Protein AF-0000000085095307 (afdb_homodimer)

Radius of gyration: 25.72 Å; Cα contacts (8 Å, |Δi|>4): 456; chains: 2; bounding box: 48×56×134 Å

pLDDT: mean 86.77, std 21.38, range [31.66, 99.0]

Organism: Talaromyces marneffei (strain ATCC 18224 / CBS 334.59 / QM 7333) (NCBI:txid441960)

Solvent-accessible surface area (backbone atoms only — not comparable to full-atom values): 18022 Å² total; per-residue (Å²): 135,84,79,77,79,77,77,78,76,78,76,76,72,78,79,78,75,74,68,78,66,71,68,79,50,91,63,60,64,52,50,82,74,60,62,66,14,52,57,55,30,40,50,39,63,63,53,34,41,70,76,52,63,78,65,92,58,46,53,69,58,52,70,66,44,51,39,27,44,51,50,36,24,46,48,39,50,46,36,44,66,72,27,41,47,55,52,41,71,67,41,85,49,70,67,59,29,49,13,34,49,39,7,44,36,25,36,47,29,36,23,33,48,39,48,38,49,51,47,48,29,41,36,56,61,67,46,78,49,63,70,57,40,53,52,43,45,52,53,27,51,53,32,45,51,53,27,45,74,39,46,77,38,57,15,32,61,73,83,53,86,75,130,135,84,80,78,80,78,77,79,76,77,76,76,72,79,80,78,74,73,66,77,66,69,68,80,50,92,64,60,64,53,49,80,75,61,61,66,16,50,56,54,30,41,51,41,63,64,52,35,43,70,76,52,56,78,63,94,57,44,54,69,59,50,69,67,44,51,38,27,45,52,50,37,25,45,48,40,50,46,36,44,65,73,29,41,48,56,51,42,73,66,42,84,49,68,67,60,29,48,13,33,50,38,8,44,36,26,35,47,28,38,25,33,49,38,47,37,50,50,46,50,28,41,33,55,63,67,48,78,47,63,70,57,40,53,51,42,45,52,54,28,53,52,33,45,51,55,27,43,75,40,47,76,36,57,16,32,60,72,82,51,88,78,130

Secondary structure (DSSP, 8-state):
-------------------------SSPPPHHHH---SEETT-HHHHHHHHSPPPS-GGG--HHHHHHHHHHHHHHHHHIIIIIHHHHHH--SHHHHHHHHHHHHHHHHHHHHHHHHHHHHHHHTT---HHHHHHHHHHHHHHHHHHHHTTTSEE--------/-------------------------SSPPPHHHH---SEETT-HHHHHHHHSPPPS-GGG--HHHHHHHHHHHHHHHHHIIIIIHHHHHH--SHHHHHHHHHHHHHHHHHHHHHHHHHHHHHHHTT---HHHHHHHHHHHHHHHHHHHHTTTSEE--------

Sequence (326 aa):
MRFMTITLLSLALPSALALPTLNTRAAARTFAELTISNGTAGNALAEATAKFPVPADLASVPSADLKTLQAERVTAEDAETKAFNPAIKAATDSATKTALQNGKIKNKVLKLFAEVQALQIQKAQGANNQAKIDQETTKLNNNIALDKKAAGQAAQTVTFTGKMRFMTITLLSLALPSALALPTLNTRAAARTFAELTISNGTAGNALAEATAKFPVPADLASVPSADLKTLQAERVTAEDAETKAFNPAIKAATDSATKTALQNGKIKNKVLKLFAEVQALQIQKAQGANNQAKIDQETTKLNNNIALDKKAAGQAAQTVTFTGK

Nearest PDB structures (foldseek):
  5l0c-assembly2_B  TM=4.311E-01  e=5.485E+00  Homo sapiens
  2l7a-assembly1_A  TM=3.257E-01  e=2.460E+00  Mus musculus
  5l0c-assembly2_B  TM=4.312E-01  e=5.322E+00  Homo sapiens
  2l7a-assembly1_A  TM=3.257E-01  e=2.372E+00  Mus musculus

Foldseek 3Di:
DPPPPPPPPPPPPDDDPPQPDPPLPQAADFCVVQAPQFDWFACLLVSLCVSPPQDPQLQPDDPSSLVSLVVNLVNLVCCLVVWLVVQLVPDDDPLSNVQSVLSNLSSLLNNLVSVLSSVVSVVSNPDDCVVVNVVSVVVNVVSSVVRNVRGPRGHDGTDDGDD/DPPPPPPPPPPPPDDDPPQPDPPLPQAADWCVVQAPQFDWFACLLVSLCVSPPQDPQLQPDDPSSLVSLVVNLVNLVCCLVVWLVVQLVPDDDPLSNVQSVLSNLSSLLNNLVSVLSSVVSVVSNPDDCVVVNVVSVVVNVVSSVVRNVRGPRGHDGTDDGDD

Structure (mmCIF, N/CA/C/O backbone):
data_AF-0000000085095307-model_v1
#
loop_
_entity.id
_entity.type
_entity.pdbx_description
1 polymer 'Small secreted protein'
#
loop_
_atom_site.group_PDB
_atom_site.id
_atom_site.type_symbol
_atom_site.label_atom_id
_atom_site.label_alt_id
_atom_site.label_comp_id
_atom_site.label_asym_id
_atom_site.label_entity_id
_atom_site.label_seq_id
_atom_site.pdbx_PDB_ins_code
_atom_site.Cartn_x
_atom_site.Cartn_y
_atom_site.Cartn_z
_atom_site.occupancy
_atom_site.B_iso_or_equiv
_atom_site.auth_seq_id
_atom_site.auth_comp_id
_atom_site.auth_asym_id
_atom_site.auth_atom_id
_atom_site.pdbx_PDB_model_num
ATOM 1 N N . MET A 1 1 ? -11.109 24.703 69.188 1 32.28 1 MET A N 1
ATOM 2 C CA . MET A 1 1 ? -11.234 23.766 68.062 1 32.28 1 MET A CA 1
ATOM 3 C C . MET A 1 1 ? -11.711 24.453 66.812 1 32.28 1 MET A C 1
ATOM 5 O O . MET A 1 1 ? -12.852 24.922 66.75 1 32.28 1 MET A O 1
ATOM 9 N N . ARG A 1 2 ? -10.828 25.344 66.188 1 41.19 2 ARG A N 1
ATOM 10 C CA . ARG A 1 2 ? -11.062 26.219 65.062 1 41.19 2 ARG A CA 1
ATOM 11 C C . ARG A 1 2 ? -11.375 25.422 63.812 1 41.19 2 ARG A C 1
ATOM 13 O O . ARG A 1 2 ? -10.586 24.562 63.375 1 41.19 2 ARG A O 1
ATOM 20 N N . PHE A 1 3 ? -12.617 25.125 63.531 1 41.22 3 PHE A N 1
ATOM 21 C CA . PHE A 1 3 ? -13.188 24.484 62.344 1 41.22 3 PHE A CA 1
ATOM 22 C C . PHE A 1 3 ? -12.727 25.172 61.062 1 41.22 3 PHE A C 1
ATOM 24 O O . PHE A 1 3 ? -12.992 26.359 60.875 1 41.22 3 PHE A O 1
ATOM 31 N N . MET A 1 4 ? -11.5 24.859 60.562 1 36.66 4 MET A N 1
ATOM 32 C CA . MET A 1 4 ? -11 25.375 59.281 1 36.66 4 MET A CA 1
ATOM 33 C C . MET A 1 4 ? -11.953 25.016 58.156 1 36.66 4 MET A C 1
ATOM 35 O O . MET A 1 4 ? -12.289 23.844 57.969 1 36.66 4 MET A O 1
ATOM 39 N N . THR A 1 5 ? -12.891 25.875 57.719 1 41.09 5 THR A N 1
ATOM 40 C CA . THR A 1 5 ? -13.797 25.75 56.594 1 41.09 5 THR A CA 1
ATOM 41 C C . THR A 1 5 ? -13.008 25.578 55.281 1 41.09 5 THR A C 1
ATOM 43 O O . THR A 1 5 ? -12.195 26.422 54.938 1 41.09 5 THR A O 1
ATOM 46 N N . ILE A 1 6 ? -12.695 24.328 54.906 1 41.88 6 ILE A N 1
ATOM 47 C CA . ILE A 1 6 ? -12.109 24 53.625 1 41.88 6 ILE A CA 1
ATOM 48 C C . ILE A 1 6 ? -13.055 24.438 52.5 1 41.88 6 ILE A C 1
ATOM 50 O O . ILE A 1 6 ? -14.203 23.984 52.438 1 41.88 6 ILE A O 1
ATOM 54 N N . THR A 1 7 ? -12.906 25.641 51.969 1 39.38 7 THR A N 1
ATOM 55 C CA . THR A 1 7 ? -13.648 26.062 50.781 1 39.38 7 THR A CA 1
ATOM 56 C C . THR A 1 7 ? -13.281 25.188 49.594 1 39.38 7 THR A C 1
ATOM 58 O O . THR A 1 7 ? -12.109 25.094 49.25 1 39.38 7 THR A O 1
ATOM 61 N N . LEU A 1 8 ? -14.016 24.141 49.344 1 37.62 8 LEU A N 1
ATOM 62 C CA . LEU A 1 8 ? -13.93 23.328 48.125 1 37.62 8 LEU A CA 1
ATOM 63 C C . LEU A 1 8 ? -14.086 24.188 46.875 1 37.62 8 LEU A C 1
ATOM 65 O O . LEU A 1 8 ? -15.125 24.828 46.688 1 37.62 8 LEU A O 1
ATOM 69 N N . LEU A 1 9 ? -13.016 24.797 46.406 1 37.53 9 LEU A N 1
ATOM 70 C CA . LEU A 1 9 ? -13.047 25.469 45.125 1 37.53 9 LEU A CA 1
ATOM 71 C C . LEU A 1 9 ? -13.492 24.5 44 1 37.53 9 LEU A C 1
ATOM 73 O O . LEU A 1 9 ? -12.859 23.469 43.781 1 37.53 9 LEU A O 1
ATOM 77 N N . SER A 1 10 ? -14.734 24.453 43.656 1 35.03 10 SER A N 1
ATOM 78 C CA . SER A 1 10 ? -15.273 23.75 42.5 1 35.03 10 SER A CA 1
ATOM 79 C C . SER A 1 10 ? -14.562 24.172 41.219 1 35.03 10 SER A C 1
ATOM 81 O O . SER A 1 10 ? -14.594 25.344 40.844 1 35.03 10 SER A O 1
ATOM 83 N N . LEU A 1 11 ? -13.414 23.578 40.906 1 34.66 11 LEU A N 1
ATOM 84 C CA . LEU A 1 11 ? -12.828 23.781 39.594 1 34.66 11 LEU A CA 1
ATOM 85 C C . LEU A 1 11 ? -13.859 23.516 38.469 1 34.66 11 LEU A C 1
ATOM 87 O O . LEU A 1 11 ? -14.367 22.406 38.344 1 34.66 11 LEU A O 1
ATOM 91 N N . ALA A 1 12 ? -14.594 24.516 38.031 1 34.94 12 ALA A N 1
ATOM 92 C CA . ALA A 1 12 ? -15.438 24.469 36.844 1 34.94 12 ALA A CA 1
ATOM 93 C C . ALA A 1 12 ? -14.672 23.875 35.656 1 34.94 12 ALA A C 1
ATOM 95 O O . ALA A 1 12 ? -13.617 24.391 35.281 1 34.94 12 ALA A O 1
ATOM 96 N N . LEU A 1 13 ? -14.656 22.547 35.5 1 34.75 13 LEU A N 1
ATOM 97 C CA . LEU A 1 13 ? -14.141 21.922 34.281 1 34.75 13 LEU A CA 1
ATOM 98 C C . LEU A 1 13 ? -14.695 22.625 33.031 1 34.75 13 LEU A C 1
ATOM 100 O O . LEU A 1 13 ? -15.906 22.828 32.938 1 34.75 13 LEU A O 1
ATOM 104 N N . PRO A 1 14 ? -13.938 23.562 32.469 1 34.22 14 PRO A N 1
ATOM 105 C CA . PRO A 1 14 ? -14.445 24.125 31.219 1 34.22 14 PRO A CA 1
ATOM 106 C C . PRO A 1 14 ? -15.148 23.094 30.344 1 34.22 14 PRO A C 1
ATOM 108 O O . PRO A 1 14 ? -14.875 21.891 30.453 1 34.22 14 PRO A O 1
ATOM 111 N N . SER A 1 15 ? -16.312 23.531 29.781 1 32.06 15 SER A N 1
ATOM 112 C CA . SER A 1 15 ? -17.297 22.938 28.891 1 32.06 15 SER A CA 1
ATOM 113 C C . SER A 1 15 ? -16.625 22.172 27.75 1 32.06 15 SER A C 1
ATOM 115 O O . SER A 1 15 ? -15.406 22.297 27.547 1 32.06 15 SER A O 1
ATOM 117 N N . ALA A 1 16 ? -17.469 21.953 26.672 1 33.88 16 ALA A N 1
ATOM 118 C CA . ALA A 1 16 ? -17.641 21.094 25.516 1 33.88 16 ALA A CA 1
ATOM 119 C C . ALA A 1 16 ? -16.594 21.391 24.453 1 33.88 16 ALA A C 1
ATOM 121 O O . ALA A 1 16 ? -16.609 22.469 23.844 1 33.88 16 ALA A O 1
ATOM 122 N N . LEU A 1 17 ? -15.352 21.047 24.641 1 31.66 17 LEU A N 1
ATOM 123 C CA . LEU A 1 17 ? -14.547 21.109 23.438 1 31.66 17 LEU A CA 1
ATOM 124 C C . LEU A 1 17 ? -15.352 20.641 22.219 1 31.66 17 LEU A C 1
ATOM 126 O O . LEU A 1 17 ? -15.906 19.531 22.234 1 31.66 17 LEU A O 1
ATOM 130 N N . ALA A 1 18 ? -15.992 21.531 21.484 1 35.25 18 ALA A N 1
ATOM 131 C CA . ALA A 1 18 ? -16.609 21.234 20.188 1 35.25 18 ALA A CA 1
ATOM 132 C C . ALA A 1 18 ? -15.766 20.234 19.406 1 35.25 18 ALA A C 1
ATOM 134 O O . ALA A 1 18 ? -14.594 20.5 19.109 1 35.25 18 ALA A O 1
ATOM 135 N N . LEU A 1 19 ? -15.898 18.984 19.625 1 37 19 LEU A N 1
ATOM 136 C CA . LEU A 1 19 ? -15.281 18.016 18.719 1 37 19 LEU A CA 1
ATOM 137 C C . LEU A 1 19 ? -15.422 18.453 17.266 1 37 19 LEU A C 1
ATOM 139 O O . LEU A 1 19 ? -16.516 18.812 16.828 1 37 19 LEU A O 1
ATOM 143 N N . PRO A 1 20 ? -14.508 19.078 16.656 1 35.59 20 PRO A N 1
ATOM 144 C CA . PRO A 1 20 ? -14.68 19.438 15.25 1 35.59 20 PRO A CA 1
ATOM 145 C C . PRO A 1 20 ? -15.453 18.375 14.461 1 35.59 20 PRO A C 1
ATOM 147 O O . PRO A 1 20 ? -15.172 17.172 14.594 1 35.59 20 PRO A O 1
ATOM 150 N N . THR A 1 21 ? -16.766 18.484 14.297 1 37.56 21 THR A N 1
ATOM 151 C CA . THR A 1 21 ? -17.516 17.688 13.336 1 37.56 21 THR A CA 1
ATOM 152 C C . THR A 1 21 ? -16.734 17.5 12.039 1 37.56 21 THR A C 1
ATOM 154 O O . THR A 1 21 ? -15.898 18.344 11.695 1 37.56 21 THR A O 1
ATOM 157 N N . LEU A 1 22 ? -16.359 16.344 11.648 1 43.59 22 LEU A N 1
ATOM 158 C CA . LEU A 1 22 ? -15.891 16.125 10.281 1 43.59 22 LEU A CA 1
ATOM 159 C C . LEU A 1 22 ? -16.641 17.016 9.297 1 43.59 22 LEU A C 1
ATOM 161 O O . LEU A 1 22 ? -17.859 16.938 9.195 1 43.59 22 LEU A O 1
ATOM 165 N N . ASN A 1 23 ? -16.422 18.297 9.227 1 41.28 23 ASN A N 1
ATOM 166 C CA . ASN A 1 23 ? -17.016 19.125 8.172 1 41.28 23 ASN A CA 1
ATOM 167 C C . ASN A 1 23 ? -17.188 18.328 6.875 1 41.28 23 ASN A C 1
ATOM 169 O O . ASN A 1 23 ? -16.25 17.656 6.434 1 41.28 23 ASN A O 1
ATOM 173 N N . THR A 1 24 ? -18.297 17.719 6.539 1 49.44 24 THR A N 1
ATOM 174 C CA . THR A 1 24 ? -18.641 17.156 5.234 1 49.44 24 THR A CA 1
ATOM 175 C C . THR A 1 24 ? -17.891 17.891 4.125 1 49.44 24 THR A C 1
ATOM 177 O O . THR A 1 24 ? -18.109 19.078 3.895 1 49.44 24 THR A O 1
ATOM 180 N N . ARG A 1 25 ? -16.625 17.656 4.027 1 58.62 25 ARG A N 1
ATOM 181 C CA . ARG A 1 25 ? -15.938 18.297 2.912 1 58.62 25 ARG A CA 1
ATOM 182 C C . ARG A 1 25 ? -16.391 17.703 1.578 1 58.62 25 ARG A C 1
ATOM 184 O O . ARG A 1 25 ? -16.359 16.484 1.391 1 58.62 25 ARG A O 1
ATOM 191 N N . ALA A 1 26 ? -17.156 18.438 0.77 1 63.97 26 ALA A N 1
ATOM 192 C CA . ALA A 1 26 ? -17.719 18.031 -0.516 1 63.97 26 ALA A CA 1
ATOM 193 C C . ALA A 1 26 ? -16.609 17.609 -1.478 1 63.97 26 ALA A C 1
ATOM 195 O O . ALA A 1 26 ? -16.781 16.641 -2.234 1 63.97 26 ALA A O 1
ATOM 196 N N . ALA A 1 27 ? -15.422 18.281 -1.329 1 80.88 27 ALA A N 1
ATOM 197 C CA . ALA A 1 27 ? -14.391 17.984 -2.326 1 80.88 27 ALA A CA 1
ATOM 198 C C . ALA A 1 27 ? -13.062 17.641 -1.659 1 80.88 27 ALA A C 1
ATOM 200 O O . ALA A 1 27 ? -12.727 18.188 -0.611 1 80.88 27 ALA A O 1
ATOM 201 N N . ALA A 1 28 ? -12.398 16.641 -2.205 1 91.06 28 ALA A N 1
ATOM 202 C CA . ALA A 1 28 ? -11.07 16.281 -1.718 1 91.06 28 ALA A CA 1
ATOM 203 C C . ALA A 1 28 ? -10.094 17.438 -1.83 1 91.06 28 ALA A C 1
ATOM 205 O O . ALA A 1 28 ? -10.117 18.188 -2.814 1 91.06 28 ALA A O 1
ATOM 206 N N . ARG A 1 29 ? -9.25 17.625 -0.843 1 94.81 29 ARG A N 1
ATOM 207 C CA . ARG A 1 29 ? -8.211 18.656 -0.859 1 94.81 29 ARG A CA 1
ATOM 208 C C . ARG A 1 29 ? -7.086 18.281 -1.818 1 94.81 29 ARG A C 1
ATOM 210 O O . ARG A 1 29 ? -6.828 17.094 -2.053 1 94.81 29 ARG A O 1
ATOM 217 N N . THR A 1 30 ? -6.5 19.453 -2.314 1 95.19 30 THR A N 1
ATOM 218 C CA . THR A 1 30 ? -5.281 19.266 -3.092 1 95.19 30 THR A CA 1
ATOM 219 C C . THR A 1 30 ? -4.117 18.859 -2.189 1 95.19 30 THR A C 1
ATOM 221 O O . THR A 1 30 ? -4.227 18.938 -0.963 1 95.19 30 THR A O 1
ATOM 224 N N . PHE A 1 31 ? -3.057 18.484 -2.816 1 97.75 31 PHE A N 1
ATOM 225 C CA . PHE A 1 31 ? -1.89 18.125 -2.016 1 97.75 31 PHE A CA 1
ATOM 226 C C . PHE A 1 31 ? -1.377 19.328 -1.243 1 97.75 31 PHE A C 1
ATOM 228 O O . PHE A 1 31 ? -0.95 19.203 -0.094 1 97.75 31 PHE A O 1
ATOM 235 N N . ALA A 1 32 ? -1.401 20.453 -1.896 1 97.31 32 ALA A N 1
ATOM 236 C CA . ALA A 1 32 ? -0.917 21.672 -1.249 1 97.31 32 ALA A CA 1
ATOM 237 C C . ALA A 1 32 ? -1.694 21.953 0.033 1 97.31 32 ALA A C 1
ATOM 239 O O . ALA A 1 32 ? -1.125 22.422 1.019 1 97.31 32 ALA A O 1
ATOM 240 N N . GLU A 1 33 ? -2.91 21.625 0.017 1 97.12 33 GLU A N 1
ATOM 241 C CA . GLU A 1 33 ? -3.762 21.844 1.183 1 97.12 33 GLU A CA 1
ATOM 242 C C . GLU A 1 33 ? -3.584 20.734 2.213 1 97.12 33 GLU A C 1
ATOM 244 O O . GLU A 1 33 ? -3.756 20.953 3.412 1 97.12 33 GLU A O 1
ATOM 249 N N . LEU A 1 34 ? -3.191 19.641 1.733 1 97.94 34 LEU A N 1
ATOM 250 C CA . LEU A 1 34 ? -3.219 18.422 2.541 1 97.94 34 LEU A CA 1
ATOM 251 C C . LEU A 1 34 ? -1.87 18.188 3.213 1 97.94 34 LEU A C 1
ATOM 253 O O . LEU A 1 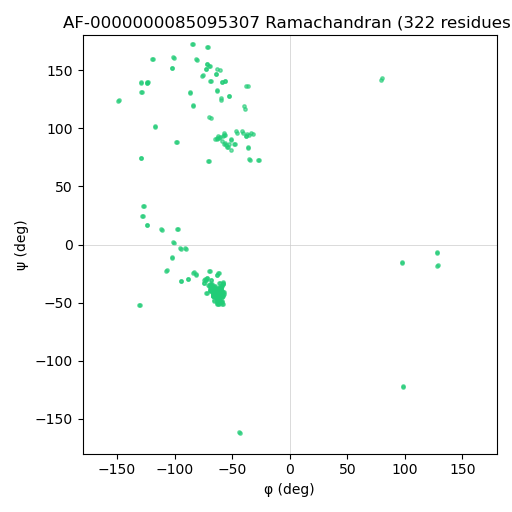34 ? -1.809 17.625 4.309 1 97.94 34 LEU A O 1
ATOM 257 N N . THR A 1 35 ? -0.856 18.578 2.615 1 98.75 35 THR A N 1
ATOM 258 C CA . THR A 1 35 ? 0.489 18.141 2.969 1 98.75 35 THR A CA 1
ATOM 259 C C . THR A 1 35 ? 0.864 18.609 4.371 1 98.75 35 THR A C 1
ATOM 261 O O . THR A 1 35 ? 0.475 19.703 4.789 1 98.75 35 THR A O 1
ATOM 264 N N . ILE A 1 36 ? 1.688 17.734 5.047 1 98.94 36 ILE A N 1
ATOM 265 C CA . ILE A 1 36 ? 2.246 18.016 6.363 1 98.94 36 ILE A CA 1
ATOM 266 C C . ILE A 1 36 ? 3.768 17.906 6.316 1 98.94 36 ILE A C 1
ATOM 268 O O . ILE A 1 36 ? 4.414 17.719 7.348 1 98.94 36 ILE A O 1
ATOM 272 N N . SER A 1 37 ? 4.355 17.922 5.152 1 98.94 37 SER A N 1
ATOM 273 C CA . SER A 1 37 ? 5.703 17.422 4.898 1 98.94 37 SER A CA 1
ATOM 274 C C . SER A 1 37 ? 6.746 18.516 5.082 1 98.94 37 SER A C 1
ATOM 276 O O . SER A 1 37 ? 7.949 18.266 4.988 1 98.94 37 SER A O 1
ATOM 278 N N . ASN A 1 38 ? 6.305 19.719 5.352 1 98.56 38 ASN A N 1
ATOM 279 C CA . ASN A 1 38 ? 7.27 20.797 5.527 1 98.56 38 ASN A CA 1
ATOM 280 C C . ASN A 1 38 ? 7.512 21.109 7.004 1 98.56 38 ASN A C 1
ATOM 282 O O . ASN A 1 38 ? 6.762 20.641 7.867 1 98.56 38 ASN A O 1
ATOM 286 N N . GLY A 1 39 ? 8.648 21.781 7.25 1 98.5 39 GLY A N 1
ATOM 287 C CA . GLY A 1 39 ? 8.977 22.203 8.609 1 98.5 39 GLY A CA 1
ATOM 288 C C . GLY A 1 39 ? 9.945 21.266 9.297 1 98.5 39 GLY A C 1
ATOM 289 O O . GLY A 1 39 ? 11.055 21.031 8.805 1 98.5 39 GLY A O 1
ATOM 290 N N . THR A 1 40 ? 9.547 20.719 10.438 1 98.88 40 THR A N 1
ATOM 291 C CA . THR A 1 40 ? 10.406 19.859 11.258 1 98.88 40 THR A CA 1
ATOM 292 C C . THR A 1 40 ? 9.742 18.5 11.5 1 98.88 40 THR A C 1
ATOM 294 O O . THR A 1 40 ? 8.539 18.422 11.719 1 98.88 40 THR A O 1
ATOM 297 N N . ALA A 1 41 ? 10.523 17.531 11.43 1 98.88 41 ALA A N 1
ATOM 298 C CA . ALA A 1 41 ? 10.039 16.172 11.719 1 98.88 41 ALA A CA 1
ATOM 299 C C . ALA A 1 41 ? 9.766 16 13.211 1 98.88 41 ALA A C 1
ATOM 301 O O . ALA A 1 41 ? 10.273 16.766 14.039 1 98.88 41 ALA A O 1
ATOM 302 N N . GLY A 1 42 ? 8.883 15.055 13.461 1 98.94 42 GLY A N 1
ATOM 303 C CA . GLY A 1 42 ? 8.727 14.68 14.859 1 98.94 42 GLY A CA 1
ATOM 304 C C . GLY A 1 42 ? 7.281 14.711 15.328 1 98.94 42 GLY A C 1
ATOM 305 O O . GLY A 1 42 ? 6.949 14.141 16.375 1 98.94 42 GLY A O 1
ATOM 306 N N . ASN A 1 43 ? 6.402 15.406 14.586 1 98.81 43 ASN A N 1
ATOM 307 C CA . ASN A 1 43 ? 5.035 15.609 15.055 1 98.81 43 ASN A CA 1
ATOM 308 C C . ASN A 1 43 ? 4.012 15.188 14 1 98.81 43 ASN A C 1
ATOM 310 O O . ASN A 1 43 ? 2.889 15.695 13.984 1 98.81 43 ASN A O 1
ATOM 314 N N . ALA A 1 44 ? 4.41 14.305 13.141 1 98.94 44 ALA A N 1
ATOM 315 C CA . ALA A 1 44 ? 3.6 13.977 11.969 1 98.94 44 ALA A CA 1
ATOM 316 C C . ALA A 1 44 ? 2.236 13.43 12.391 1 98.94 44 ALA A C 1
ATOM 318 O O . ALA A 1 44 ? 1.221 13.727 11.758 1 98.94 44 ALA A O 1
ATOM 319 N N . LEU A 1 45 ? 2.184 12.617 13.461 1 98.88 45 LEU A N 1
ATOM 320 C CA . LEU A 1 45 ? 0.903 12.055 13.875 1 98.88 45 LEU A CA 1
ATOM 321 C C . LEU A 1 45 ? -0.071 13.156 14.281 1 98.88 45 LEU A C 1
ATOM 323 O O . LEU A 1 45 ? -1.242 13.125 13.898 1 98.88 45 LEU A O 1
ATOM 327 N N . ALA A 1 46 ? 0.402 14.016 15.078 1 98.69 46 ALA A N 1
ATOM 328 C CA . ALA A 1 46 ? -0.449 15.125 15.5 1 98.69 46 ALA A CA 1
ATOM 329 C C . ALA A 1 46 ? -0.934 15.938 14.305 1 98.69 46 ALA A C 1
ATOM 331 O O . ALA A 1 46 ? -2.104 16.312 14.242 1 98.69 46 ALA A O 1
ATOM 332 N N . GLU A 1 47 ? -0.061 16.141 13.352 1 98.88 47 GLU A N 1
ATOM 333 C CA . GLU A 1 47 ? -0.416 16.906 12.156 1 98.88 47 GLU A CA 1
ATOM 334 C C . GLU A 1 47 ? -1.41 16.141 11.289 1 98.88 47 GLU A C 1
ATOM 336 O O . GLU A 1 47 ? -2.355 16.734 10.758 1 98.88 47 GLU A O 1
ATOM 341 N N . ALA A 1 48 ? -1.24 14.852 11.156 1 98.88 48 ALA A N 1
ATOM 342 C CA . ALA A 1 48 ? -2.188 14.031 10.406 1 98.88 48 ALA A CA 1
ATOM 343 C C . ALA A 1 48 ? -3.561 14.031 11.07 1 98.88 48 ALA A C 1
ATOM 345 O O . ALA A 1 48 ? -4.586 14.133 10.391 1 98.88 48 ALA A O 1
ATOM 346 N N . THR A 1 49 ? -3.604 13.953 12.383 1 98.19 49 THR A N 1
ATOM 347 C CA . THR A 1 49 ? -4.852 13.961 13.141 1 98.19 49 THR A CA 1
ATOM 348 C C . THR A 1 49 ? -5.602 15.273 12.922 1 98.19 49 THR A C 1
ATOM 350 O O . THR A 1 49 ? -6.832 15.281 12.828 1 98.19 49 THR A O 1
ATOM 353 N N . ALA A 1 50 ? -4.832 16.328 12.836 1 97.75 50 ALA A N 1
ATOM 354 C CA . ALA A 1 50 ? -5.453 17.625 12.617 1 97.75 50 ALA A CA 1
ATOM 355 C C . ALA A 1 50 ? -6.082 17.703 11.227 1 97.75 50 ALA A C 1
ATOM 357 O O . ALA A 1 50 ? -7.113 18.359 11.039 1 97.75 50 ALA A O 1
ATOM 358 N N . LYS A 1 51 ? -5.453 17.031 10.219 1 97.44 51 LYS A N 1
ATOM 359 C CA . LYS A 1 51 ? -5.984 17.031 8.859 1 97.44 51 LYS A CA 1
ATOM 360 C C . LYS A 1 51 ? -7.211 16.141 8.742 1 97.44 51 LYS A C 1
ATOM 362 O O . LYS A 1 51 ? -8.109 16.406 7.949 1 97.44 51 LYS A O 1
ATOM 367 N N . PHE A 1 52 ? -7.203 15.078 9.531 1 96.81 52 PHE A N 1
ATOM 368 C CA . PHE A 1 52 ? -8.266 14.086 9.484 1 96.81 52 PHE A CA 1
ATOM 369 C C . PHE A 1 52 ? -8.812 13.805 10.875 1 96.81 52 PHE A C 1
ATOM 371 O O . PHE A 1 52 ? -8.609 12.719 11.422 1 96.81 52 PHE A O 1
ATOM 378 N N . PRO A 1 53 ? -9.562 14.703 11.406 1 93.31 53 PRO A N 1
ATOM 379 C CA . PRO A 1 53 ? -10.117 14.406 12.727 1 93.31 53 PRO A CA 1
ATOM 380 C C . PRO A 1 53 ? -10.922 13.109 12.758 1 93.31 53 PRO A C 1
ATOM 382 O O . PRO A 1 53 ? -11.609 12.789 11.781 1 93.31 53 PRO A O 1
ATOM 385 N N . VAL A 1 54 ? -10.812 12.367 13.781 1 88.56 54 VAL A N 1
ATOM 386 C CA . VAL A 1 54 ? -11.477 11.078 13.938 1 88.56 54 VAL A CA 1
ATOM 387 C C . VAL A 1 54 ? -12.898 11.281 14.445 1 88.56 54 VAL A C 1
ATOM 389 O O . VAL A 1 54 ? -13.102 11.797 15.555 1 88.56 54 VAL A O 1
ATOM 392 N N . PRO A 1 55 ? -13.789 10.867 13.688 1 90.38 55 PRO A N 1
ATOM 393 C CA . PRO A 1 55 ? -15.164 11.023 14.164 1 90.38 55 PRO A CA 1
ATOM 394 C C . PRO A 1 55 ? -15.484 10.117 15.352 1 90.38 55 PRO A C 1
ATOM 396 O O . PRO A 1 55 ? -14.914 9.023 15.469 1 90.38 55 PRO A O 1
ATOM 399 N N . ALA A 1 56 ? -16.453 10.555 16.172 1 89.56 56 ALA A N 1
ATOM 400 C CA . ALA A 1 56 ? -16.859 9.797 17.359 1 89.56 56 ALA A CA 1
ATOM 401 C C . ALA A 1 56 ? -17.578 8.516 16.969 1 89.56 56 ALA A C 1
ATOM 403 O O . ALA A 1 56 ? -17.422 7.477 17.609 1 89.56 56 ALA A O 1
ATOM 404 N N . ASP A 1 57 ? -18.422 8.602 15.906 1 95.69 57 ASP A N 1
ATOM 405 C CA . ASP A 1 57 ? -19.172 7.453 15.414 1 95.69 57 ASP A CA 1
ATOM 406 C C . ASP A 1 57 ? -18.766 7.086 13.992 1 95.69 57 ASP A C 1
ATOM 408 O O . ASP A 1 57 ? -19.266 7.656 13.023 1 95.69 57 ASP A O 1
ATOM 412 N N . LEU A 1 58 ? -17.938 6.039 13.938 1 96 58 LEU A N 1
ATOM 413 C CA . LEU A 1 58 ? -17.375 5.648 12.641 1 96 58 LEU A CA 1
ATOM 414 C C . LEU A 1 58 ? -18.453 5.02 11.758 1 96 58 LEU A C 1
ATOM 416 O O . LEU A 1 58 ? -18.406 5.152 10.531 1 96 58 LEU A O 1
ATOM 420 N N . ALA A 1 59 ? -19.438 4.41 12.297 1 94.69 59 ALA A N 1
ATOM 421 C CA . ALA A 1 59 ? -20.453 3.693 11.539 1 94.69 59 ALA A CA 1
ATOM 422 C C . ALA A 1 59 ? -21.344 4.664 10.773 1 94.69 59 ALA A C 1
ATOM 424 O O . ALA A 1 59 ? -21.969 4.289 9.766 1 94.69 59 ALA A O 1
ATOM 425 N N . SER A 1 60 ? -21.391 5.875 11.227 1 95.12 60 SER A N 1
ATOM 426 C CA . SER A 1 60 ? -22.344 6.816 10.664 1 95.12 60 SER A CA 1
ATOM 427 C C . SER A 1 60 ? -21.688 7.754 9.664 1 95.12 60 SER A C 1
ATOM 429 O O . SER A 1 60 ? -22.344 8.648 9.117 1 95.12 60 SER A O 1
ATOM 431 N N . VAL A 1 61 ? -20.422 7.586 9.422 1 93.62 61 VAL A N 1
ATOM 432 C CA . VAL A 1 61 ? -19.734 8.438 8.461 1 93.62 61 VAL A CA 1
ATOM 433 C C . VAL A 1 61 ? -20.391 8.305 7.086 1 93.62 61 VAL A C 1
ATOM 435 O O . VAL A 1 61 ? -20.531 7.195 6.566 1 93.62 61 VAL A O 1
ATOM 438 N N . PRO A 1 62 ? -20.812 9.453 6.461 1 90.94 62 PRO A N 1
ATOM 439 C CA . PRO A 1 62 ? -21.453 9.383 5.141 1 90.94 62 PRO A CA 1
ATOM 440 C C . PRO A 1 62 ? -20.516 8.828 4.07 1 90.94 62 PRO A C 1
ATOM 442 O O . PRO A 1 62 ? -19.297 9.055 4.121 1 90.94 62 PRO A O 1
ATOM 445 N N . SER A 1 63 ? -21.156 8.195 3.098 1 87.88 63 SER A N 1
ATOM 446 C CA . SER A 1 63 ? -20.391 7.605 2.002 1 87.88 63 SER A CA 1
ATOM 447 C C . SER A 1 63 ? -19.562 8.664 1.271 1 87.88 63 SER A C 1
ATOM 449 O O . SER A 1 63 ? -18.453 8.383 0.817 1 87.88 63 SER A O 1
ATOM 451 N N . ALA A 1 64 ? -20.109 9.82 1.168 1 87.88 64 ALA A N 1
ATOM 452 C CA . ALA A 1 64 ? -19.406 10.898 0.48 1 87.88 64 ALA A CA 1
ATOM 453 C C . ALA A 1 64 ? -18.141 11.297 1.223 1 87.88 64 ALA A C 1
ATOM 455 O O . ALA A 1 64 ? -17.109 11.562 0.602 1 87.88 64 ALA A O 1
ATOM 456 N N . ASP A 1 65 ? -18.141 11.266 2.553 1 92 65 ASP A N 1
ATOM 457 C CA . ASP A 1 65 ? -16.984 11.609 3.359 1 92 65 ASP A CA 1
ATOM 458 C C . ASP A 1 65 ? -15.914 10.523 3.275 1 92 65 ASP A C 1
ATOM 460 O O . ASP A 1 65 ? -14.719 10.82 3.193 1 92 65 ASP A O 1
ATOM 464 N N . LEU A 1 66 ? -16.359 9.352 3.316 1 91.69 66 LEU A N 1
ATOM 465 C CA . LEU A 1 66 ? -15.438 8.234 3.166 1 91.69 66 LEU A CA 1
ATOM 466 C C . LEU A 1 66 ? -14.75 8.281 1.804 1 91.69 66 LEU A C 1
ATOM 468 O O . LEU A 1 66 ? -13.531 8.086 1.708 1 91.69 66 LEU A O 1
ATOM 472 N N . LYS A 1 67 ? -15.477 8.609 0.821 1 89.44 67 LYS A N 1
ATOM 473 C CA . LYS A 1 67 ? -14.922 8.75 -0.521 1 89.44 67 LYS A CA 1
ATOM 474 C C . LYS A 1 67 ? -13.883 9.867 -0.569 1 89.44 67 LYS A C 1
ATOM 476 O O . LYS A 1 67 ? -12.82 9.711 -1.179 1 89.44 67 LYS A O 1
ATOM 481 N N . THR A 1 68 ? -14.156 10.883 0.007 1 92.81 68 THR A N 1
ATOM 482 C CA . THR A 1 68 ? -13.242 12.016 0.048 1 92.81 68 THR A CA 1
ATOM 483 C C . THR A 1 68 ? -11.961 11.656 0.788 1 92.81 68 THR A C 1
ATOM 485 O O . THR A 1 68 ? -10.859 11.961 0.323 1 92.81 68 THR A O 1
ATOM 488 N N . LEU A 1 69 ? -12.094 10.977 1.908 1 94.56 69 LEU A N 1
ATOM 489 C CA . LEU A 1 69 ? -10.938 10.508 2.676 1 94.56 69 LEU A CA 1
ATOM 490 C C . LEU A 1 69 ? -10.055 9.602 1.832 1 94.56 69 LEU A C 1
ATOM 492 O O . LEU A 1 69 ? -8.836 9.758 1.81 1 94.56 69 LEU A O 1
ATOM 496 N N . GLN A 1 70 ? -10.672 8.75 1.128 1 92.62 70 GLN A N 1
ATOM 497 C CA . GLN A 1 70 ? -9.93 7.809 0.299 1 92.62 70 GLN A CA 1
ATOM 498 C C . GLN A 1 70 ? -9.234 8.516 -0.862 1 92.62 70 GLN A C 1
ATOM 500 O O . GLN A 1 70 ? -8.109 8.18 -1.224 1 92.62 70 GLN A O 1
ATOM 505 N N . ALA A 1 71 ? -9.859 9.453 -1.419 1 91.75 71 ALA A N 1
ATOM 506 C CA . ALA A 1 71 ? -9.25 10.227 -2.496 1 91.75 71 ALA A CA 1
ATOM 507 C C . ALA A 1 71 ? -8.031 11 -1.992 1 91.75 71 ALA A C 1
ATOM 509 O O . ALA A 1 71 ? -7.016 11.102 -2.688 1 91.75 71 ALA A O 1
ATOM 510 N N . GLU A 1 72 ? -8.141 11.531 -0.864 1 95.88 72 GLU A N 1
ATOM 511 C CA . GLU A 1 72 ? -7.031 12.273 -0.277 1 95.88 72 GLU A CA 1
ATOM 512 C C . GLU A 1 72 ? -5.875 11.352 0.095 1 95.88 72 GLU A C 1
ATOM 514 O O . GLU A 1 72 ? -4.707 11.711 -0.059 1 95.88 72 GLU A O 1
ATOM 519 N N . ARG A 1 73 ? -6.238 10.148 0.577 1 96.69 73 ARG A N 1
ATOM 520 C CA . ARG A 1 73 ? -5.219 9.125 0.788 1 96.69 73 ARG A CA 1
ATOM 521 C C . ARG A 1 73 ? -4.461 8.828 -0.503 1 96.69 73 ARG A C 1
ATOM 523 O O . ARG A 1 73 ? -3.23 8.766 -0.505 1 96.69 73 ARG A O 1
ATOM 530 N N . VAL A 1 74 ? -5.172 8.766 -1.6 1 95.25 74 VAL A N 1
ATOM 531 C CA . VAL A 1 74 ? -4.57 8.477 -2.896 1 95.25 74 VAL A CA 1
ATOM 532 C C . VAL A 1 74 ? -3.695 9.648 -3.332 1 95.25 74 VAL A C 1
ATOM 534 O O . VAL A 1 74 ? -2.617 9.453 -3.896 1 95.25 74 VAL A O 1
ATOM 537 N N . THR A 1 75 ? -4.086 10.805 -3.041 1 96.19 75 THR A N 1
ATOM 538 C CA . THR A 1 75 ? -3.289 11.984 -3.34 1 96.19 75 THR A CA 1
ATOM 539 C C . THR A 1 75 ? -1.942 11.93 -2.623 1 96.19 75 THR A C 1
ATOM 541 O O . THR A 1 75 ? -0.9 12.188 -3.227 1 96.19 75 THR A O 1
ATOM 544 N N . ALA A 1 76 ? -1.974 11.57 -1.381 1 98.12 76 ALA A N 1
ATOM 545 C CA . ALA A 1 76 ? -0.741 11.43 -0.608 1 98.12 76 ALA A CA 1
ATOM 546 C C . ALA A 1 76 ? 0.145 10.328 -1.177 1 98.12 76 ALA A C 1
ATOM 548 O O . ALA A 1 76 ? 1.37 10.469 -1.221 1 98.12 76 ALA A O 1
ATOM 549 N N . GLU A 1 77 ? -0.456 9.281 -1.596 1 97.44 77 GLU A N 1
ATOM 550 C CA . GLU A 1 77 ? 0.294 8.18 -2.18 1 97.44 77 GLU A CA 1
ATOM 551 C C . GLU A 1 77 ? 0.937 8.578 -3.504 1 97.44 77 GLU A C 1
ATOM 553 O O . GLU A 1 77 ? 2.092 8.242 -3.768 1 97.44 77 GLU A O 1
ATOM 558 N N . ASP A 1 78 ? 0.188 9.305 -4.285 1 96 78 ASP A N 1
ATOM 559 C CA . ASP A 1 78 ? 0.72 9.781 -5.555 1 96 78 ASP A CA 1
ATOM 560 C C . ASP A 1 78 ? 1.887 10.742 -5.332 1 96 78 ASP A C 1
ATOM 562 O O . ASP A 1 78 ? 2.895 10.68 -6.039 1 96 78 ASP A O 1
ATOM 566 N N . ALA A 1 79 ? 1.696 11.555 -4.391 1 98.31 79 ALA A N 1
ATOM 567 C CA . ALA A 1 79 ? 2.779 12.484 -4.082 1 98.31 79 ALA A CA 1
ATOM 568 C C . ALA A 1 79 ? 4.055 11.734 -3.701 1 98.31 79 ALA A C 1
ATOM 570 O O . ALA A 1 79 ? 5.16 12.164 -4.039 1 98.31 79 ALA A O 1
ATOM 571 N N . GLU A 1 80 ? 3.893 10.625 -2.992 1 98.19 80 GLU A N 1
ATOM 572 C CA . GLU A 1 80 ? 5.043 9.805 -2.607 1 98.19 80 GLU A CA 1
ATOM 573 C C . GLU A 1 80 ? 5.812 9.328 -3.834 1 98.19 80 GLU A C 1
ATOM 575 O O . GLU A 1 80 ? 7.016 9.555 -3.949 1 98.19 80 GLU A O 1
ATOM 580 N N . THR A 1 81 ? 5.082 8.789 -4.781 1 95.5 81 THR A N 1
ATOM 581 C CA . THR A 1 81 ? 5.73 8.047 -5.855 1 95.5 81 THR A CA 1
ATOM 582 C C . THR A 1 81 ? 6.105 8.977 -7.008 1 95.5 81 THR A C 1
ATOM 584 O O . THR A 1 81 ? 7.121 8.773 -7.676 1 95.5 81 THR A O 1
ATOM 587 N N . LYS A 1 82 ? 5.32 10.016 -7.152 1 96.81 82 LYS A N 1
ATOM 588 C CA . LYS A 1 82 ? 5.48 10.828 -8.352 1 96.81 82 LYS A CA 1
ATOM 589 C C . LYS A 1 82 ? 6.242 12.117 -8.047 1 96.81 82 LYS A C 1
ATOM 591 O O . LYS A 1 82 ? 6.668 12.828 -8.961 1 96.81 82 LYS A O 1
ATOM 596 N N . ALA A 1 83 ? 6.406 12.375 -6.766 1 98.5 83 ALA A N 1
ATOM 597 C CA . ALA A 1 83 ? 7.055 13.648 -6.457 1 98.5 83 ALA A CA 1
ATOM 598 C C . ALA A 1 83 ? 8.195 13.453 -5.465 1 98.5 83 ALA A C 1
ATOM 600 O O . ALA A 1 83 ? 9.344 13.805 -5.758 1 98.5 83 ALA A O 1
ATOM 601 N N . PHE A 1 84 ? 8 12.82 -4.344 1 98.88 84 PHE A N 1
ATOM 602 C CA . PHE A 1 84 ? 9.031 12.664 -3.328 1 98.88 84 PHE A CA 1
ATOM 603 C C . PHE A 1 84 ? 10.172 11.797 -3.844 1 98.88 84 PHE A C 1
ATOM 605 O O . PHE A 1 84 ? 11.344 12.148 -3.697 1 98.88 84 PHE A O 1
ATOM 612 N N . ASN A 1 85 ? 9.789 10.672 -4.438 1 97.94 85 ASN A N 1
ATOM 613 C CA . ASN A 1 85 ? 10.82 9.742 -4.879 1 97.94 85 ASN A CA 1
ATOM 614 C C . ASN A 1 85 ? 11.734 10.367 -5.93 1 97.94 85 ASN A C 1
ATOM 616 O O . ASN A 1 85 ? 12.953 10.352 -5.789 1 97.94 85 ASN A O 1
ATOM 620 N N . PRO A 1 86 ? 11.156 10.945 -6.957 1 98.38 86 PRO A N 1
ATOM 621 C CA . PRO A 1 86 ? 12.031 11.617 -7.922 1 98.38 86 PRO A CA 1
ATOM 622 C C . PRO A 1 86 ? 12.844 12.75 -7.293 1 98.38 86 PRO A C 1
ATOM 624 O O . PRO A 1 86 ? 14.008 12.938 -7.641 1 98.38 86 PRO A O 1
ATOM 627 N N . ALA A 1 87 ? 12.289 13.523 -6.379 1 98.75 87 ALA A N 1
ATOM 628 C CA . ALA A 1 87 ? 12.984 14.641 -5.75 1 98.75 87 ALA A CA 1
ATOM 629 C C . ALA A 1 87 ? 14.164 14.148 -4.914 1 98.75 87 ALA A C 1
ATOM 631 O O . ALA A 1 87 ? 15.234 14.758 -4.934 1 98.75 87 ALA A O 1
ATOM 632 N N . ILE A 1 88 ? 14 13.086 -4.215 1 98.81 88 ILE A N 1
ATOM 633 C CA . ILE A 1 88 ? 15.055 12.516 -3.387 1 98.81 88 ILE A CA 1
ATOM 634 C C . ILE A 1 88 ? 16.188 11.992 -4.277 1 98.81 88 ILE A C 1
ATOM 636 O O . ILE A 1 88 ? 17.359 12.195 -3.98 1 98.81 88 ILE A O 1
ATOM 640 N N . LYS A 1 89 ? 15.773 11.289 -5.367 1 98.12 89 LYS A N 1
ATOM 641 C CA . LYS A 1 89 ? 16.766 10.766 -6.309 1 98.12 89 LYS A CA 1
ATOM 642 C C . LYS A 1 89 ? 17.578 11.891 -6.938 1 98.12 89 LYS A C 1
ATOM 644 O O . LYS A 1 89 ? 18.766 11.734 -7.195 1 98.12 89 LYS A O 1
ATOM 649 N N . ALA A 1 90 ? 16.953 13.055 -7.137 1 98.44 90 ALA A N 1
ATOM 650 C CA . ALA A 1 90 ? 17.594 14.172 -7.832 1 98.44 90 ALA A CA 1
ATOM 651 C C . ALA A 1 90 ? 18.469 14.984 -6.879 1 98.44 90 ALA A C 1
ATOM 653 O O . ALA A 1 90 ? 19.312 15.758 -7.316 1 98.44 90 ALA A O 1
ATOM 654 N N . ALA A 1 91 ? 18.156 14.914 -5.57 1 98.44 91 ALA A N 1
ATOM 655 C CA . ALA A 1 91 ? 18.906 15.703 -4.594 1 98.44 91 ALA A CA 1
ATOM 656 C C . ALA A 1 91 ? 20.375 15.273 -4.551 1 98.44 91 ALA A C 1
ATOM 658 O O . ALA A 1 91 ? 20.672 14.078 -4.473 1 98.44 91 ALA A O 1
ATOM 659 N N . THR A 1 92 ? 21.266 16.172 -4.594 1 98 92 THR A N 1
ATOM 660 C CA . THR A 1 92 ? 22.688 15.859 -4.684 1 98 92 THR A CA 1
ATOM 661 C C . THR A 1 92 ? 23.391 16.125 -3.35 1 98 92 THR A C 1
ATOM 663 O O . THR A 1 92 ? 24.453 15.57 -3.084 1 98 92 THR A O 1
ATOM 666 N N . ASP A 1 93 ? 22.797 16.969 -2.518 1 98.06 93 ASP A N 1
ATOM 667 C CA . ASP A 1 93 ? 23.406 17.234 -1.218 1 98.06 93 ASP A CA 1
ATOM 668 C C . ASP A 1 93 ? 22.688 16.484 -0.106 1 98.06 93 ASP A C 1
ATOM 670 O O . ASP A 1 93 ? 21.469 16.297 -0.166 1 98.06 93 ASP A O 1
ATOM 674 N N . SER A 1 94 ? 23.406 16.172 0.948 1 98.19 94 SER A N 1
ATOM 675 C CA . SER A 1 94 ? 22.938 15.297 2.01 1 98.19 94 SER A CA 1
ATOM 676 C C . SER A 1 94 ? 21.844 15.977 2.836 1 98.19 94 SER A C 1
ATOM 678 O O . SER A 1 94 ? 20.891 15.328 3.275 1 98.19 94 SER A O 1
ATOM 680 N N . ALA A 1 95 ? 21.984 17.297 3.025 1 98.44 95 ALA A N 1
ATOM 681 C CA . ALA A 1 95 ? 21.016 18.016 3.842 1 98.44 95 ALA A CA 1
ATOM 682 C C . ALA A 1 95 ? 19.641 18.031 3.168 1 98.44 95 ALA A C 1
ATOM 684 O O . ALA A 1 95 ? 18.625 17.734 3.807 1 98.44 95 ALA A O 1
ATOM 685 N N . THR A 1 96 ? 19.641 18.312 1.844 1 98.69 96 THR A N 1
ATOM 686 C CA . THR A 1 96 ? 18.406 18.328 1.08 1 98.69 96 THR A CA 1
ATOM 687 C C . THR A 1 96 ? 17.797 16.922 1.004 1 98.69 96 THR A C 1
ATOM 689 O O . THR A 1 96 ? 16.594 16.75 1.176 1 98.69 96 THR A O 1
ATOM 692 N N . LYS A 1 97 ? 18.656 15.961 0.833 1 98.81 97 LYS A N 1
ATOM 693 C CA . LYS A 1 97 ? 18.188 14.586 0.767 1 98.81 97 LYS A CA 1
ATOM 694 C C . LYS A 1 97 ? 17.547 14.164 2.08 1 98.81 97 LYS A C 1
ATOM 696 O O . LYS A 1 97 ? 16.469 13.562 2.08 1 98.81 97 LYS A O 1
ATOM 701 N N . THR A 1 98 ? 18.141 14.531 3.168 1 98.88 98 THR A N 1
ATOM 702 C CA . THR A 1 98 ? 17.609 14.195 4.48 1 98.88 98 THR A CA 1
ATOM 703 C C . THR A 1 98 ? 16.281 14.914 4.727 1 98.88 98 THR A C 1
ATOM 705 O O . THR A 1 98 ? 15.328 14.305 5.207 1 98.88 98 THR A O 1
ATOM 708 N N . ALA A 1 99 ? 16.25 16.156 4.355 1 98.94 99 ALA A N 1
ATOM 709 C CA . ALA A 1 99 ? 15.016 16.922 4.559 1 98.94 99 ALA A CA 1
ATOM 710 C C . ALA A 1 99 ? 13.867 16.359 3.736 1 98.94 99 ALA A C 1
ATOM 712 O O . ALA A 1 99 ? 12.734 16.266 4.215 1 98.94 99 ALA A O 1
ATOM 713 N N . LEU A 1 100 ? 14.195 15.945 2.52 1 98.94 100 LEU A N 1
ATOM 714 C CA . LEU A 1 100 ? 13.18 15.344 1.654 1 98.94 100 LEU A CA 1
ATOM 715 C C . LEU A 1 100 ? 12.758 13.977 2.176 1 98.94 100 LEU A C 1
ATOM 717 O O . LEU A 1 100 ? 11.578 13.625 2.111 1 98.94 100 LEU A O 1
ATOM 721 N N . GLN A 1 101 ? 13.711 13.289 2.76 1 98.94 101 GLN A N 1
ATOM 722 C CA . GLN A 1 101 ? 13.375 12 3.359 1 98.94 101 GLN A CA 1
ATOM 723 C C . GLN A 1 101 ? 12.453 12.18 4.566 1 98.94 101 GLN A C 1
ATOM 725 O O . GLN A 1 101 ? 11.477 11.445 4.727 1 98.94 101 GLN A O 1
ATOM 730 N N . ASN A 1 102 ? 12.758 13.156 5.309 1 98.94 102 ASN A N 1
ATOM 731 C CA . ASN A 1 102 ? 11.883 13.445 6.441 1 98.94 102 ASN A CA 1
ATOM 732 C C . ASN A 1 102 ? 10.492 13.883 5.98 1 98.94 102 ASN A C 1
ATOM 734 O O . ASN A 1 102 ? 9.484 13.484 6.562 1 98.94 102 ASN A O 1
ATOM 738 N N . GLY A 1 103 ? 10.469 14.672 4.91 1 98.94 103 GLY A N 1
ATOM 739 C CA . GLY A 1 103 ? 9.195 15.07 4.34 1 98.94 103 GLY A CA 1
ATOM 740 C C . GLY A 1 103 ? 8.383 13.898 3.822 1 98.94 103 GLY A C 1
ATOM 741 O O . GLY A 1 103 ? 7.164 13.852 4.012 1 98.94 103 GLY A O 1
ATOM 742 N N . LYS A 1 104 ? 9.047 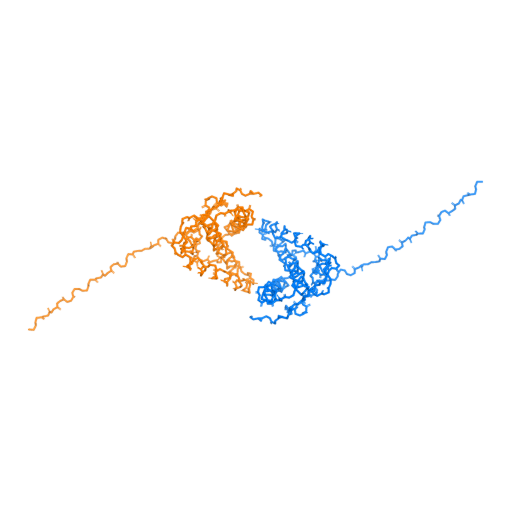13.016 3.258 1 98.94 104 LYS A N 1
ATOM 743 C CA . LYS A 1 104 ? 8.391 11.812 2.76 1 98.94 104 LYS A CA 1
ATOM 744 C C . LYS A 1 104 ? 7.824 10.984 3.908 1 98.94 104 LYS A C 1
ATOM 746 O O . LYS A 1 104 ? 6.723 10.445 3.805 1 98.94 104 LYS A O 1
ATOM 751 N N . ILE A 1 105 ? 8.586 10.836 4.961 1 98.94 105 ILE A N 1
ATOM 752 C CA . ILE A 1 105 ? 8.133 10.062 6.105 1 98.94 105 ILE A CA 1
ATOM 753 C C . ILE A 1 105 ? 6.887 10.703 6.707 1 98.94 105 ILE A C 1
ATOM 755 O O . ILE A 1 105 ? 5.922 10.016 7.035 1 98.94 105 ILE A O 1
ATOM 759 N N . LYS A 1 106 ? 6.836 11.992 6.793 1 99 106 LYS A N 1
ATOM 760 C CA . LYS A 1 106 ? 5.645 12.688 7.27 1 99 106 LYS A CA 1
ATOM 761 C C . LYS A 1 106 ? 4.457 12.438 6.34 1 99 106 LYS A C 1
ATOM 763 O O . LYS A 1 106 ? 3.334 12.227 6.805 1 99 106 LYS A O 1
ATOM 768 N N . ASN A 1 107 ? 4.691 12.477 5.031 1 98.94 107 ASN A N 1
ATOM 769 C CA . ASN A 1 107 ? 3.65 12.164 4.055 1 98.94 107 ASN A CA 1
ATOM 770 C C . ASN A 1 107 ? 3.137 10.734 4.227 1 98.94 107 ASN A C 1
ATOM 772 O O . ASN A 1 107 ? 1.938 10.484 4.086 1 98.94 107 ASN A O 1
ATOM 776 N N . LYS A 1 108 ? 4.02 9.797 4.559 1 98.94 108 LYS A N 1
ATOM 777 C CA . LYS A 1 108 ? 3.615 8.406 4.777 1 98.94 108 LYS A CA 1
ATOM 778 C C . LYS A 1 108 ? 2.729 8.281 6.016 1 98.94 108 LYS A C 1
ATOM 780 O O . LYS A 1 108 ? 1.78 7.496 6.027 1 98.94 108 LYS A O 1
ATOM 785 N N . VAL A 1 109 ? 3.09 9.031 7.027 1 98.94 109 VAL A N 1
ATOM 786 C CA . VAL A 1 109 ? 2.225 9.039 8.203 1 98.94 109 VAL A CA 1
ATOM 787 C C . VAL A 1 109 ? 0.836 9.547 7.824 1 98.94 109 VAL A C 1
ATOM 789 O O . VAL A 1 109 ? -0.175 8.953 8.203 1 98.94 109 VAL A O 1
ATOM 792 N N . LEU A 1 110 ? 0.751 10.625 7.008 1 98.94 110 LEU A N 1
ATOM 793 C CA . LEU A 1 110 ? -0.522 11.172 6.551 1 98.94 110 LEU A CA 1
ATOM 794 C C . LEU A 1 110 ? -1.302 10.141 5.75 1 98.94 110 LEU A C 1
ATOM 796 O O . LEU A 1 110 ? -2.471 9.875 6.039 1 98.94 110 LEU A O 1
ATOM 800 N N . LYS A 1 111 ? -0.667 9.523 4.84 1 98.75 111 LYS A N 1
ATOM 801 C CA . LYS A 1 111 ? -1.247 8.516 3.957 1 98.75 111 LYS A CA 1
ATOM 802 C C . LYS A 1 111 ? -1.812 7.344 4.758 1 98.75 111 LYS A C 1
ATOM 804 O O . LYS A 1 111 ? -2.971 6.965 4.578 1 98.75 111 LYS A O 1
ATOM 809 N N . LEU A 1 112 ? -0.992 6.824 5.637 1 98.88 112 LEU A N 1
ATOM 810 C CA . LEU A 1 112 ? -1.352 5.621 6.383 1 98.88 112 LEU A CA 1
ATOM 811 C C . LEU A 1 112 ? -2.418 5.93 7.43 1 98.88 112 LEU A C 1
ATOM 813 O O . LEU A 1 112 ? -3.273 5.09 7.715 1 98.88 112 LEU A O 1
ATOM 817 N N . PHE A 1 113 ? -2.4 7.137 7.949 1 98.88 113 PHE A N 1
ATOM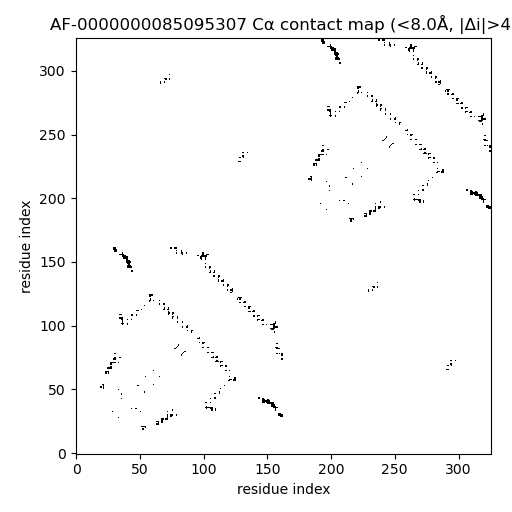 818 C CA . PHE A 1 113 ? -3.451 7.547 8.875 1 98.88 113 PHE A CA 1
ATOM 819 C C . PHE A 1 113 ? -4.809 7.57 8.18 1 98.88 113 PHE A C 1
ATOM 821 O O . PHE A 1 113 ? -5.781 7.012 8.688 1 98.88 113 PHE A O 1
ATOM 828 N N . ALA A 1 114 ? -4.82 8.141 7 1 97.94 114 ALA A N 1
ATOM 829 C CA . ALA A 1 114 ? -6.055 8.188 6.219 1 97.94 114 ALA A CA 1
ATOM 830 C C . ALA A 1 114 ? -6.516 6.781 5.844 1 97.94 114 ALA A C 1
ATOM 832 O O . ALA A 1 114 ? -7.711 6.477 5.906 1 97.94 114 ALA A O 1
ATOM 833 N N . GLU A 1 115 ? -5.594 5.941 5.48 1 96.94 115 GLU A N 1
ATOM 834 C CA . GLU A 1 115 ? -5.914 4.566 5.109 1 96.94 115 GLU A CA 1
ATOM 835 C C . GLU A 1 115 ? -6.516 3.803 6.285 1 96.94 115 GLU A C 1
ATOM 837 O O . GLU A 1 115 ? -7.555 3.152 6.145 1 96.94 115 GLU A O 1
ATOM 842 N N . VAL A 1 116 ? -5.895 3.85 7.402 1 98.12 116 VAL A N 1
ATOM 843 C CA . VAL A 1 116 ? -6.375 3.137 8.578 1 98.12 116 VAL A CA 1
ATOM 844 C C . VAL A 1 116 ? -7.754 3.66 8.977 1 98.12 116 VAL A C 1
ATOM 846 O O . VAL A 1 116 ? -8.656 2.879 9.281 1 98.12 116 VAL A O 1
ATOM 849 N N . GLN A 1 117 ? -7.93 4.965 8.914 1 97.81 117 GLN A N 1
ATOM 850 C CA . GLN A 1 117 ? -9.234 5.527 9.242 1 97.81 117 GLN A CA 1
ATOM 851 C C . GLN A 1 117 ? -10.305 5.047 8.273 1 97.81 117 GLN A C 1
ATOM 853 O O . GLN A 1 117 ? -11.398 4.672 8.688 1 97.81 117 GLN A O 1
ATOM 858 N N . ALA A 1 118 ? -10 5.086 7.004 1 94.25 118 ALA A N 1
ATOM 859 C CA . ALA A 1 118 ? -10.961 4.629 6.008 1 94.25 118 ALA A CA 1
ATOM 860 C C . ALA A 1 118 ? -11.352 3.172 6.246 1 94.25 118 ALA A C 1
ATOM 862 O O . ALA A 1 118 ? -12.531 2.82 6.191 1 94.25 118 ALA A O 1
ATOM 863 N N . LEU A 1 119 ? -10.367 2.338 6.57 1 94.31 119 LEU A N 1
ATOM 864 C CA . LEU A 1 119 ? -10.609 0.922 6.828 1 94.31 119 LEU A CA 1
ATOM 865 C C . LEU A 1 119 ? -11.438 0.73 8.086 1 94.31 119 LEU A C 1
ATOM 867 O O . LEU A 1 119 ? -12.312 -0.135 8.133 1 94.31 119 LEU A O 1
ATOM 871 N N . GLN A 1 120 ? -11.203 1.525 9.055 1 96.81 120 GLN A N 1
ATOM 872 C CA . GLN A 1 120 ? -11.969 1.449 10.297 1 96.81 120 GLN A CA 1
ATOM 873 C C . GLN A 1 120 ? -13.414 1.884 10.078 1 96.81 120 GLN A C 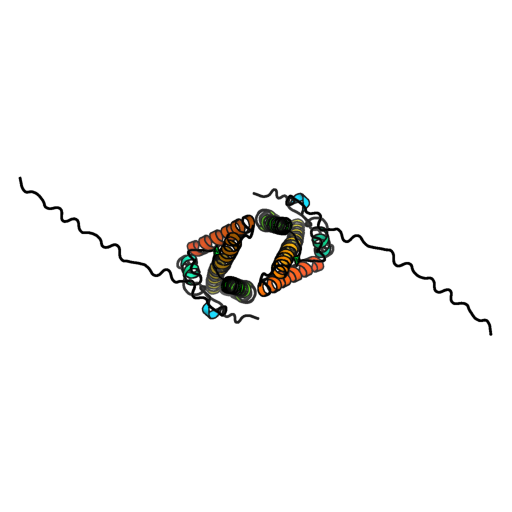1
ATOM 875 O O . GLN A 1 120 ? -14.336 1.302 10.648 1 96.81 120 GLN A O 1
ATOM 880 N N . ILE A 1 121 ? -13.578 2.869 9.297 1 94.12 121 ILE A N 1
ATOM 881 C CA . ILE A 1 121 ? -14.922 3.307 8.938 1 94.12 121 ILE A CA 1
ATOM 882 C C . ILE A 1 121 ? -15.656 2.186 8.203 1 94.12 121 ILE A C 1
ATOM 884 O O . ILE A 1 121 ? -16.797 1.853 8.539 1 94.12 121 ILE A O 1
ATOM 888 N N . GLN A 1 122 ? -14.992 1.618 7.277 1 90.81 122 GLN A N 1
ATOM 889 C CA . GLN A 1 122 ? -15.602 0.523 6.527 1 90.81 122 GLN A CA 1
ATOM 890 C C . GLN A 1 122 ? -15.953 -0.646 7.441 1 90.81 122 GLN A C 1
ATOM 892 O O . GLN A 1 122 ? -17.016 -1.242 7.312 1 90.81 122 GLN A O 1
ATOM 897 N N . LYS A 1 123 ? -15.039 -0.98 8.336 1 92.38 123 LYS A N 1
ATOM 898 C CA . LYS A 1 123 ? -15.305 -2.047 9.297 1 92.38 123 LYS A CA 1
ATOM 899 C C . LYS A 1 123 ? -16.531 -1.727 10.141 1 92.38 123 LYS A C 1
ATOM 901 O O . LYS A 1 123 ? -17.406 -2.578 10.328 1 92.38 123 LYS A O 1
ATOM 906 N N . ALA A 1 124 ? -16.609 -0.525 10.602 1 94.69 124 ALA A N 1
ATOM 907 C CA . ALA A 1 124 ? -17.75 -0.088 11.406 1 94.69 124 ALA A CA 1
ATOM 908 C C . ALA A 1 124 ? -19.047 -0.17 10.602 1 94.69 124 ALA A C 1
ATOM 910 O O . ALA A 1 124 ? -20.125 -0.327 11.172 1 94.69 124 ALA A O 1
ATOM 911 N N . GLN A 1 125 ? -18.938 -0.111 9.297 1 91.12 125 GLN A N 1
ATOM 9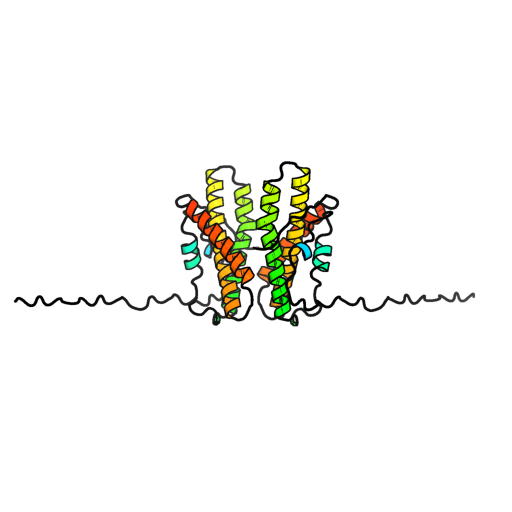12 C CA . GLN A 1 125 ? -20.078 -0.145 8.406 1 91.12 125 GLN A CA 1
ATOM 913 C C . GLN A 1 125 ? -20.359 -1.562 7.91 1 91.12 125 GLN A C 1
ATOM 915 O O . GLN A 1 125 ? -21.234 -1.776 7.074 1 91.12 125 GLN A O 1
ATOM 920 N N . GLY A 1 126 ? -19.484 -2.463 8.312 1 87.12 126 GLY A N 1
ATOM 921 C CA . GLY A 1 126 ? -19.875 -3.844 8.078 1 87.12 126 GLY A CA 1
ATOM 922 C C . GLY A 1 126 ? -18.812 -4.645 7.336 1 87.12 126 GLY A C 1
ATOM 923 O O . GLY A 1 126 ? -18.953 -5.859 7.168 1 87.12 126 GLY A O 1
ATOM 924 N N . ALA A 1 127 ? -17.781 -3.971 6.895 1 82.69 127 ALA A N 1
ATOM 925 C CA . ALA A 1 127 ? -16.734 -4.691 6.176 1 82.69 127 ALA A CA 1
AT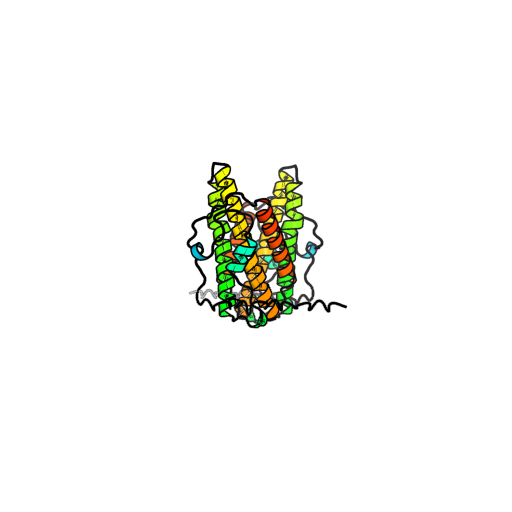OM 926 C C . ALA A 1 127 ? -15.852 -5.488 7.137 1 82.69 127 ALA A C 1
ATOM 928 O O . ALA A 1 127 ? -15.688 -5.109 8.297 1 82.69 127 ALA A O 1
ATOM 929 N N . ASN A 1 128 ? -15.422 -6.621 6.652 1 83.88 128 ASN A N 1
ATOM 930 C CA . ASN A 1 128 ? -14.469 -7.418 7.414 1 83.88 128 ASN A CA 1
ATOM 931 C C . ASN A 1 128 ? -13.039 -7.195 6.922 1 83.88 128 ASN A C 1
ATOM 933 O O . ASN A 1 128 ? -12.539 -7.949 6.086 1 83.88 128 ASN A O 1
ATOM 937 N N . ASN A 1 129 ? -12.406 -6.199 7.492 1 87.19 129 ASN A N 1
ATOM 938 C CA . ASN A 1 129 ? -11.07 -5.832 7.031 1 87.19 129 ASN A CA 1
ATOM 939 C C . ASN A 1 129 ? -10.078 -5.766 8.188 1 87.19 129 ASN A C 1
ATOM 941 O O . ASN A 1 129 ? -9.125 -4.984 8.141 1 87.19 129 ASN A O 1
ATOM 945 N N . GLN A 1 130 ? -10.258 -6.629 9.203 1 89.56 130 GLN A N 1
ATOM 946 C CA . GLN A 1 130 ? -9.43 -6.512 10.398 1 89.56 130 GLN A CA 1
ATOM 947 C C . GLN A 1 130 ? -7.965 -6.809 10.086 1 89.56 130 GLN A C 1
ATOM 949 O O . GLN A 1 130 ? -7.066 -6.105 10.562 1 89.56 130 GLN A O 1
ATOM 954 N N . ALA A 1 131 ? -7.719 -7.789 9.312 1 85.88 131 ALA A N 1
ATOM 955 C CA . ALA A 1 131 ? -6.336 -8.148 9 1 85.88 131 ALA A CA 1
ATOM 956 C C . ALA A 1 131 ? -5.621 -7.008 8.281 1 85.88 131 ALA A C 1
ATOM 958 O O . ALA A 1 131 ? -4.449 -6.73 8.555 1 85.88 131 ALA A O 1
ATOM 959 N N . LYS A 1 132 ? -6.312 -6.395 7.371 1 89.56 132 LYS A N 1
ATOM 960 C CA . LYS A 1 132 ? -5.73 -5.266 6.652 1 89.56 132 LYS A CA 1
ATOM 961 C C . LYS A 1 132 ? -5.527 -4.07 7.582 1 89.56 132 LYS A C 1
ATOM 963 O O . LYS A 1 132 ? -4.523 -3.361 7.48 1 89.56 132 LYS A O 1
ATOM 968 N N . ILE A 1 133 ? -6.465 -3.799 8.508 1 95.38 133 ILE A N 1
ATOM 969 C CA . ILE A 1 133 ? -6.312 -2.734 9.5 1 95.38 133 ILE A CA 1
ATOM 970 C C . ILE A 1 133 ? -5.055 -2.975 10.328 1 95.38 133 ILE A C 1
ATOM 972 O O . ILE A 1 133 ? -4.258 -2.059 10.539 1 95.38 133 ILE A O 1
ATOM 976 N N . ASP A 1 134 ? -4.887 -4.176 10.703 1 94.25 134 ASP A N 1
ATOM 977 C CA . ASP A 1 134 ? -3.727 -4.504 11.523 1 94.25 134 ASP A CA 1
ATOM 978 C C . ASP A 1 134 ? -2.428 -4.258 10.758 1 94.25 134 ASP A C 1
ATOM 980 O O . ASP A 1 134 ? -1.487 -3.67 11.297 1 94.25 134 ASP A O 1
ATOM 984 N N . GLN A 1 135 ? -2.404 -4.668 9.578 1 92.56 135 GLN A N 1
ATOM 985 C CA . GLN A 1 135 ? -1.218 -4.512 8.742 1 92.56 135 GLN A CA 1
ATOM 986 C C . GLN A 1 135 ? -0.889 -3.035 8.531 1 92.56 135 GLN A C 1
ATOM 988 O O . GLN A 1 135 ? 0.254 -2.615 8.719 1 92.56 135 GLN A O 1
ATOM 993 N N . GLU A 1 136 ? -1.915 -2.314 8.117 1 97.56 136 GLU A N 1
ATOM 994 C CA . GLU A 1 136 ? -1.682 -0.905 7.816 1 97.56 136 GLU A CA 1
ATOM 995 C C . GLU A 1 136 ? -1.38 -0.112 9.086 1 97.56 136 GLU A C 1
ATOM 997 O O . GLU A 1 136 ? -0.605 0.846 9.055 1 97.56 136 GLU A O 1
ATOM 1002 N N . THR A 1 137 ? -1.923 -0.519 10.203 1 98.5 137 THR A N 1
ATOM 1003 C CA . THR A 1 137 ? -1.616 0.112 11.484 1 98.5 137 THR A CA 1
ATOM 1004 C C . THR A 1 137 ? -0.159 -0.126 11.867 1 98.5 137 THR A C 1
ATOM 1006 O O . THR A 1 137 ? 0.504 0.77 12.398 1 98.5 137 THR A O 1
ATOM 1009 N N . THR A 1 138 ? 0.303 -1.292 11.594 1 97.19 138 THR A N 1
ATOM 1010 C CA . THR A 1 138 ? 1.71 -1.577 11.852 1 97.19 138 THR A CA 1
ATOM 1011 C C . THR A 1 138 ? 2.609 -0.66 11.023 1 97.19 138 THR A C 1
ATOM 1013 O O . THR A 1 138 ? 3.561 -0.078 11.547 1 97.19 138 THR A O 1
ATOM 1016 N N . LYS A 1 139 ? 2.303 -0.444 9.734 1 97.31 139 LYS A N 1
ATOM 1017 C CA . LYS A 1 139 ? 3.057 0.461 8.875 1 97.31 139 LYS A CA 1
ATOM 1018 C C . LYS A 1 139 ? 2.98 1.897 9.383 1 97.31 139 LYS A C 1
ATOM 1020 O O . LYS A 1 139 ? 3.982 2.615 9.383 1 97.31 139 LYS A O 1
ATOM 1025 N N . LEU A 1 140 ? 1.805 2.25 9.812 1 98.88 140 LEU A N 1
ATOM 1026 C CA . LEU A 1 140 ? 1.613 3.586 10.367 1 98.88 140 LEU A CA 1
ATOM 1027 C C . LEU A 1 140 ? 2.514 3.803 11.586 1 98.88 140 LEU A C 1
ATOM 1029 O O . LEU A 1 140 ? 3.256 4.785 11.641 1 98.88 140 LEU A O 1
ATOM 1033 N N . ASN A 1 141 ? 2.492 2.891 12.461 1 98.81 141 ASN A N 1
ATOM 1034 C CA . ASN A 1 141 ? 3.273 3.004 13.688 1 98.81 141 ASN A CA 1
ATOM 1035 C C . ASN A 1 141 ? 4.77 3.043 13.398 1 98.81 141 ASN A C 1
ATOM 1037 O O . ASN A 1 141 ? 5.516 3.781 14.047 1 98.81 141 ASN A O 1
ATOM 1041 N N . ASN A 1 142 ? 5.195 2.271 12.438 1 98.5 142 ASN A N 1
ATOM 1042 C CA . ASN A 1 142 ? 6.602 2.305 12.047 1 98.5 142 ASN A CA 1
ATOM 1043 C C . ASN A 1 142 ? 7.004 3.68 11.523 1 98.5 142 ASN A C 1
ATOM 1045 O O . ASN A 1 142 ? 8.062 4.195 11.875 1 98.5 142 ASN A O 1
ATOM 1049 N N . ASN A 1 143 ? 6.156 4.234 10.734 1 98.94 143 ASN A N 1
ATOM 1050 C CA . ASN A 1 143 ? 6.496 5.531 10.156 1 98.94 143 ASN A CA 1
ATOM 1051 C C . ASN A 1 143 ? 6.383 6.652 11.188 1 98.94 143 ASN A C 1
ATOM 1053 O O . ASN A 1 143 ? 7.145 7.621 11.141 1 98.94 143 ASN A O 1
ATOM 1057 N N . ILE A 1 144 ? 5.504 6.527 12.148 1 98.94 144 ILE A N 1
ATOM 1058 C CA . ILE A 1 144 ? 5.441 7.453 13.273 1 98.94 144 ILE A CA 1
ATOM 1059 C C . ILE A 1 144 ? 6.75 7.395 14.062 1 98.94 144 ILE A C 1
ATOM 1061 O O . ILE A 1 144 ? 7.305 8.43 14.43 1 98.94 144 ILE A O 1
ATOM 1065 N N . ALA A 1 145 ? 7.207 6.203 14.266 1 98.94 145 ALA A N 1
ATOM 1066 C CA . A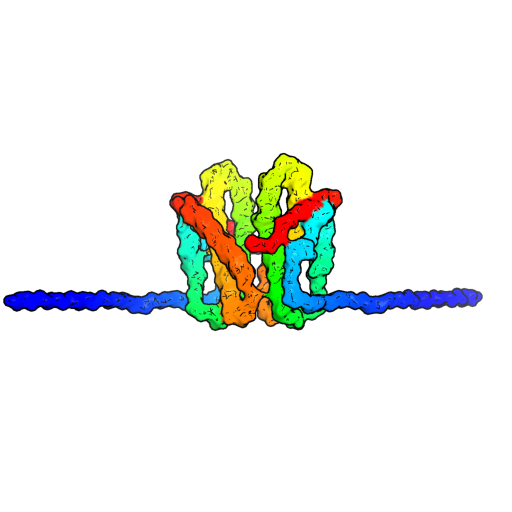LA A 1 145 ? 8.453 6.027 15 1 98.94 145 ALA A CA 1
ATOM 1067 C C . ALA A 1 145 ? 9.625 6.652 14.25 1 98.94 145 ALA A C 1
ATOM 1069 O O . ALA A 1 145 ? 10.484 7.301 14.859 1 98.94 145 ALA A O 1
ATOM 1070 N N . LEU A 1 146 ? 9.711 6.477 12.953 1 98.94 146 LEU A N 1
ATOM 1071 C CA . LEU A 1 146 ? 10.773 7.07 12.141 1 98.94 146 LEU A CA 1
ATOM 1072 C C . LEU A 1 146 ? 10.703 8.594 12.195 1 98.94 146 LEU A C 1
ATOM 1074 O O . LEU A 1 146 ? 11.734 9.266 12.266 1 98.94 146 LEU A O 1
ATOM 1078 N N . ASP A 1 147 ? 9.484 9.133 12.141 1 98.94 147 ASP A N 1
ATOM 1079 C CA . ASP A 1 147 ? 9.297 10.57 12.25 1 98.94 147 ASP A CA 1
ATOM 1080 C C . ASP A 1 147 ? 9.797 11.086 13.602 1 98.94 147 ASP A C 1
ATOM 1082 O O . ASP A 1 147 ? 10.5 12.102 13.664 1 98.94 147 ASP A O 1
ATOM 1086 N N . LYS A 1 148 ? 9.453 10.406 14.656 1 98.94 148 LYS A N 1
ATOM 1087 C CA . LYS A 1 148 ? 9.859 10.805 15.992 1 98.94 148 LYS A CA 1
ATOM 1088 C C . LYS A 1 148 ? 11.375 10.703 16.156 1 98.94 148 LYS A C 1
ATOM 1090 O O . LYS A 1 148 ? 11.984 11.531 16.828 1 98.94 148 LYS A O 1
ATOM 1095 N N . LYS A 1 149 ? 11.992 9.703 15.562 1 98.88 149 LYS A N 1
ATOM 1096 C CA . LYS A 1 149 ? 13.438 9.547 15.625 1 98.88 149 LYS A CA 1
ATOM 1097 C C . LYS A 1 149 ? 14.148 10.719 14.961 1 98.88 149 LYS A C 1
ATOM 1099 O O . LYS A 1 149 ? 15.25 11.102 15.367 1 98.88 149 LYS A O 1
ATOM 1104 N N . ALA A 1 150 ? 13.477 11.328 14.047 1 98.88 150 ALA A N 1
ATOM 1105 C CA . ALA A 1 150 ? 14.055 12.445 13.305 1 98.88 150 ALA A CA 1
ATOM 1106 C C . ALA A 1 150 ? 13.617 13.789 13.891 1 98.88 150 ALA A C 1
ATOM 1108 O O . ALA A 1 150 ? 13.805 14.836 13.273 1 98.88 150 ALA A O 1
ATOM 1109 N N . ALA A 1 151 ? 13.039 13.758 15.109 1 98.88 151 ALA A N 1
ATOM 1110 C CA . ALA A 1 151 ? 12.492 14.969 15.719 1 98.88 151 ALA A CA 1
ATOM 1111 C C . ALA A 1 151 ? 13.523 16.094 15.734 1 98.88 151 ALA A C 1
ATOM 1113 O O . ALA A 1 151 ? 14.68 15.875 16.109 1 98.88 151 ALA A O 1
ATOM 1114 N N . GLY A 1 152 ? 13.125 17.172 15.242 1 98.81 152 GLY A N 1
ATOM 1115 C CA . GLY A 1 152 ? 13.977 18.344 15.266 1 98.81 152 GLY A CA 1
ATOM 1116 C C . GLY A 1 152 ? 14.719 18.562 13.969 1 98.81 152 GLY A C 1
ATOM 1117 O O . GLY A 1 152 ? 15.242 19.656 13.727 1 98.81 152 GLY A O 1
ATOM 1118 N N . GLN A 1 153 ? 14.82 17.625 13.094 1 98.94 153 GLN A N 1
ATOM 1119 C CA . GLN A 1 153 ? 15.477 17.766 11.805 1 98.94 153 GLN A CA 1
ATOM 1120 C C . GLN A 1 153 ? 14.555 18.453 10.789 1 98.94 153 GLN A C 1
ATOM 1122 O O . GLN A 1 153 ? 13.336 18.406 10.922 1 98.94 153 GLN A O 1
ATOM 1127 N N . ALA A 1 154 ? 15.109 19 9.805 1 98.88 154 ALA A N 1
ATOM 1128 C CA . ALA A 1 154 ? 14.359 19.656 8.734 1 98.88 154 ALA A CA 1
ATOM 1129 C C . ALA A 1 154 ? 13.57 18.641 7.914 1 98.88 154 ALA A C 1
ATOM 1131 O O . ALA A 1 154 ? 14.047 17.547 7.641 1 98.88 154 ALA A O 1
ATOM 1132 N N . ALA A 1 155 ? 12.422 19.031 7.574 1 98.94 155 ALA A N 1
ATOM 1133 C CA . ALA A 1 155 ? 11.594 18.312 6.613 1 98.94 155 ALA A CA 1
ATOM 1134 C C . ALA A 1 155 ? 11.188 19.219 5.453 1 98.94 155 ALA A C 1
ATOM 1136 O O . ALA A 1 155 ? 10.859 20.391 5.66 1 98.94 155 ALA A O 1
ATOM 1137 N N . GLN A 1 156 ? 11.203 18.672 4.297 1 98.88 156 GLN A N 1
ATOM 1138 C CA . GLN A 1 156 ? 10.898 19.453 3.102 1 98.88 156 GLN A CA 1
ATOM 1139 C C . GLN A 1 156 ? 9.828 18.766 2.252 1 98.88 156 GLN A C 1
ATOM 1141 O O . GLN A 1 156 ? 9.938 17.562 1.965 1 98.88 156 GLN A O 1
ATOM 1146 N N . THR A 1 157 ? 8.875 19.531 1.89 1 98.81 157 THR A N 1
ATOM 1147 C CA . THR A 1 157 ? 7.793 19.047 1.043 1 98.81 157 THR A CA 1
ATOM 1148 C C . THR A 1 157 ? 8.188 19.109 -0.43 1 98.81 157 THR A C 1
ATOM 1150 O O . THR A 1 157 ? 9.305 19.516 -0.762 1 98.81 157 THR A O 1
ATOM 1153 N N . VAL A 1 158 ? 7.301 18.531 -1.225 1 98.81 158 VAL A N 1
ATOM 1154 C CA . VAL A 1 158 ? 7.395 18.625 -2.678 1 98.81 158 VAL A CA 1
ATOM 1155 C C . VAL A 1 158 ? 6.148 19.297 -3.238 1 98.81 158 VAL A C 1
ATOM 1157 O O . VAL A 1 158 ? 5.121 19.375 -2.562 1 98.81 158 VAL A O 1
ATOM 1160 N N . THR A 1 159 ? 6.281 19.812 -4.461 1 97.5 159 THR A N 1
ATOM 1161 C CA . THR A 1 159 ? 5.109 20.266 -5.207 1 97.5 159 THR A CA 1
ATOM 1162 C C . THR A 1 159 ? 4.488 19.109 -5.984 1 97.5 159 THR A C 1
ATOM 1164 O O . THR A 1 159 ? 5.191 18.359 -6.664 1 97.5 159 THR A O 1
ATOM 1167 N N . PHE A 1 160 ? 3.16 19.047 -5.781 1 97.62 160 PHE A N 1
ATOM 1168 C CA . PHE A 1 160 ? 2.428 17.984 -6.473 1 97.62 160 PHE A CA 1
ATOM 1169 C C . PHE A 1 160 ? 1.002 18.438 -6.781 1 97.62 160 PHE A C 1
ATOM 1171 O O . PHE A 1 160 ? 0.255 18.812 -5.875 1 97.62 160 PHE A O 1
ATOM 1178 N N . THR A 1 161 ? 0.576 18.406 -8.047 1 92.38 161 THR A N 1
ATOM 1179 C CA . THR A 1 161 ? -0.728 18.922 -8.453 1 92.38 161 THR A CA 1
ATOM 1180 C C . THR A 1 161 ? -1.649 17.781 -8.875 1 92.38 161 THR A C 1
ATOM 1182 O O . THR A 1 161 ? -2.783 18.016 -9.297 1 92.38 161 THR A O 1
ATOM 1185 N N . GLY A 1 162 ? -1.327 16.656 -8.617 1 76.81 162 GLY A N 1
ATOM 1186 C CA . GLY A 1 162 ? -2.176 15.539 -9.008 1 76.81 162 GLY A CA 1
ATOM 1187 C C . GLY A 1 162 ? -2.012 15.148 -10.461 1 76.81 162 GLY A C 1
ATOM 1188 O O . GLY A 1 162 ? -1.095 15.617 -11.141 1 76.81 162 GLY A O 1
ATOM 1189 N N . LYS A 1 163 ? -1.951 14.484 -11.297 1 61.81 163 LYS A N 1
ATOM 1190 C CA . LYS A 1 163 ? -2.217 13.805 -12.562 1 61.81 163 LYS A CA 1
ATOM 1191 C C . LYS A 1 163 ? -1.11 12.812 -12.898 1 61.81 163 LYS A C 1
ATOM 1193 O O . LYS A 1 163 ? 0.013 12.938 -12.406 1 61.81 163 LYS A O 1
ATOM 1198 N N . MET B 1 1 ? -18.516 -28.281 -66.938 1 32.41 1 MET B N 1
ATOM 1199 C CA . MET B 1 1 ? -18.609 -27.297 -65.875 1 32.41 1 MET B CA 1
ATOM 1200 C C . MET B 1 1 ? -18.672 -27.984 -64.5 1 32.41 1 MET B C 1
ATOM 1202 O O . MET B 1 1 ? -19.641 -28.672 -64.188 1 32.41 1 MET B O 1
ATOM 1206 N N . ARG B 1 2 ? -17.484 -28.594 -64 1 41.69 2 ARG B N 1
ATOM 1207 C CA . ARG B 1 2 ? -17.281 -29.422 -62.844 1 41.69 2 ARG B CA 1
ATOM 1208 C C . ARG B 1 2 ? -17.547 -28.641 -61.562 1 41.69 2 ARG B C 1
ATOM 1210 O O . ARG B 1 2 ? -16.922 -27.609 -61.312 1 41.69 2 ARG B O 1
ATOM 1217 N N . PHE B 1 3 ? -18.766 -28.641 -61.031 1 41.94 3 PHE B N 1
ATOM 1218 C CA . PHE B 1 3 ? -19.234 -28.062 -59.781 1 41.94 3 PHE B CA 1
ATOM 1219 C C . PHE B 1 3 ? -18.391 -28.531 -58.625 1 41.94 3 PHE B C 1
ATOM 1221 O O . PHE B 1 3 ? -18.297 -29.734 -58.344 1 41.94 3 PHE B O 1
ATOM 1228 N N . MET B 1 4 ? -17.25 -27.844 -58.312 1 36.75 4 MET B N 1
ATOM 1229 C CA . MET B 1 4 ? -16.391 -28.094 -57.156 1 36.75 4 MET B CA 1
ATOM 1230 C C . MET B 1 4 ? -17.188 -27.969 -55.844 1 36.75 4 MET B C 1
ATOM 1232 O O . MET B 1 4 ? -17.797 -26.938 -55.594 1 36.75 4 MET B O 1
ATOM 1236 N N . THR B 1 5 ? -17.734 -29.031 -55.281 1 41.44 5 THR B N 1
ATOM 1237 C CA . THR B 1 5 ? -18.406 -29.125 -54 1 41.44 5 THR B CA 1
ATOM 1238 C C . THR B 1 5 ? -17.5 -28.672 -52.844 1 41.44 5 THR B C 1
ATOM 1240 O O . THR B 1 5 ? -16.422 -29.25 -52.656 1 41.44 5 THR B O 1
ATOM 1243 N N . ILE B 1 6 ? -17.469 -27.375 -52.531 1 42.03 6 ILE B N 1
ATOM 1244 C CA . ILE B 1 6 ? -16.766 -26.844 -51.375 1 42.03 6 ILE B CA 1
ATOM 1245 C C . ILE B 1 6 ? -17.344 -27.422 -50.094 1 42.03 6 ILE B C 1
ATOM 1247 O O . ILE B 1 6 ? -18.547 -27.281 -49.812 1 42.03 6 ILE B O 1
ATOM 1251 N N . THR B 1 7 ? -16.812 -28.516 -49.594 1 39.19 7 THR B N 1
ATOM 1252 C CA . THR B 1 7 ? -17.188 -29.062 -48.312 1 39.19 7 THR B CA 1
ATOM 1253 C C . THR B 1 7 ? -16.844 -28.078 -47.188 1 39.19 7 THR B C 1
ATOM 1255 O O . THR B 1 7 ? -15.68 -27.688 -47.031 1 39.19 7 THR B O 1
ATOM 1258 N N . LEU B 1 8 ? -17.75 -27.234 -46.812 1 38.16 8 LEU B N 1
ATOM 1259 C CA . LEU B 1 8 ? -17.641 -26.359 -45.656 1 38.16 8 LEU B CA 1
ATOM 1260 C C . LEU B 1 8 ? -17.375 -27.172 -44.375 1 38.16 8 LEU B C 1
ATOM 1262 O O . LEU B 1 8 ? -18.188 -28.016 -44 1 38.16 8 LEU B O 1
ATOM 1266 N N . LEU B 1 9 ? -16.125 -27.453 -44.062 1 37.94 9 LEU B N 1
ATOM 1267 C CA . LEU B 1 9 ? -15.758 -28.062 -42.781 1 37.94 9 LEU B CA 1
ATOM 1268 C C . LEU B 1 9 ? -16.234 -27.203 -41.625 1 37.94 9 LEU B C 1
ATOM 1270 O O . LEU B 1 9 ? -15.852 -26.047 -41.5 1 37.94 9 LEU B O 1
ATOM 1274 N N . SER B 1 10 ? -17.375 -27.438 -41.062 1 35.44 10 SER B N 1
ATOM 1275 C CA . SER B 1 10 ? -17.875 -26.844 -39.844 1 35.44 10 SER B CA 1
ATOM 1276 C C . SER B 1 10 ? -16.891 -27.062 -38.688 1 35.44 10 SER B C 1
ATOM 1278 O O . SER B 1 10 ? -16.594 -28.203 -38.344 1 35.44 10 SER B O 1
ATOM 1280 N N . LEU B 1 11 ? -15.891 -26.188 -38.531 1 34.41 11 LEU B N 1
ATOM 1281 C CA . LEU B 1 11 ? -15.062 -26.203 -37.312 1 34.41 11 LEU B CA 1
ATOM 1282 C C . LEU B 1 11 ? -15.922 -26.188 -36.062 1 34.41 11 LEU B C 1
ATOM 1284 O O . LEU B 1 11 ? -16.656 -25.219 -35.844 1 34.41 11 LEU B O 1
ATOM 1288 N N . ALA B 1 12 ? -16.312 -27.297 -35.531 1 35.03 12 ALA B N 1
ATOM 1289 C CA . ALA B 1 12 ? -16.938 -27.438 -34.219 1 35.03 12 ALA B CA 1
ATOM 1290 C C . ALA B 1 12 ? -16.141 -26.672 -33.156 1 35.03 12 ALA B C 1
ATOM 1292 O O . ALA B 1 12 ? -14.953 -26.922 -32.938 1 35.03 12 ALA B O 1
ATOM 1293 N N . LEU B 1 13 ? -16.406 -25.375 -32.969 1 35.03 13 LEU B N 1
ATOM 1294 C CA . LEU B 1 13 ? -15.844 -24.625 -31.844 1 35.03 13 LEU B CA 1
ATOM 1295 C C . LEU B 1 13 ? -16.016 -25.422 -30.547 1 35.03 13 LEU B C 1
ATOM 1297 O O . LEU B 1 13 ? -17.125 -25.875 -30.234 1 35.03 13 LEU B O 1
ATOM 1301 N N . PRO B 1 14 ? -14.992 -26.156 -30.094 1 34.09 14 PRO B N 1
ATOM 1302 C CA . PRO B 1 14 ? -15.148 -26.812 -28.797 1 34.09 14 PRO B CA 1
ATOM 1303 C C . PRO B 1 14 ? -15.906 -25.953 -27.797 1 34.09 14 PRO B C 1
ATOM 1305 O O . PRO B 1 14 ? -15.93 -24.719 -27.922 1 34.09 14 PRO B O 1
ATOM 1308 N N . SER B 1 15 ? -16.859 -26.609 -27.062 1 32.31 15 SER B N 1
ATOM 1309 C CA . SER B 1 15 ? -17.781 -26.219 -26 1 32.31 15 SER B CA 1
ATOM 1310 C C . SER B 1 15 ? -17.094 -25.328 -24.969 1 32.31 15 SER B C 1
ATOM 1312 O O . SER B 1 15 ? -15.859 -25.203 -24.984 1 32.31 15 SER B O 1
ATOM 1314 N N . ALA B 1 16 ? -17.781 -25.25 -23.781 1 34.09 16 ALA B N 1
ATOM 1315 C CA . ALA B 1 16 ? -17.906 -24.422 -22.578 1 34.09 16 ALA B CA 1
ATOM 1316 C C . ALA B 1 16 ? -16.672 -24.531 -21.703 1 34.09 16 ALA B C 1
ATOM 1318 O O . ALA B 1 16 ? -16.391 -25.594 -21.141 1 34.09 16 ALA B O 1
ATOM 1319 N N . LEU B 1 17 ? -15.562 -23.969 -22.109 1 31.92 17 LEU B N 1
ATOM 1320 C CA . LEU B 1 17 ? -14.562 -23.875 -21.047 1 31.92 17 LEU B CA 1
ATOM 1321 C C . LEU B 1 17 ? -15.219 -23.547 -19.703 1 31.92 17 LEU B C 1
ATOM 1323 O O . LEU B 1 17 ? -15.961 -22.562 -19.594 1 31.92 17 LEU B O 1
ATOM 1327 N N . ALA B 1 18 ? -15.57 -24.531 -18.875 1 35.06 18 ALA B N 1
ATOM 1328 C CA . ALA B 1 18 ? -15.984 -24.344 -17.5 1 35.06 18 ALA B CA 1
ATOM 1329 C C . ALA B 1 18 ? -15.203 -23.203 -16.844 1 35.06 18 ALA B C 1
ATOM 1331 O O . ALA B 1 18 ? -13.969 -23.266 -16.75 1 35.06 18 ALA B O 1
ATOM 1332 N N . LEU B 1 19 ? -15.578 -21.984 -17.016 1 37.19 19 LEU B N 1
ATOM 1333 C CA . LEU B 1 19 ? -14.977 -20.922 -16.234 1 37.19 19 LEU B CA 1
ATOM 1334 C C . LEU B 1 19 ? -14.797 -21.359 -14.773 1 37.19 19 LEU B C 1
ATOM 1336 O O . LEU B 1 19 ? -15.734 -21.875 -14.164 1 37.19 19 LEU B O 1
ATOM 1340 N N . PRO B 1 20 ? -13.711 -21.797 -14.305 1 35.16 20 PRO B N 1
ATOM 1341 C CA . PRO B 1 20 ? -13.594 -22.156 -12.891 1 35.16 20 PRO B CA 1
ATOM 1342 C C . PRO B 1 20 ? -14.375 -21.203 -11.984 1 35.16 20 PRO B C 1
ATOM 1344 O O . PRO B 1 20 ? -14.336 -19.984 -12.156 1 35.16 20 PRO B O 1
ATOM 1347 N N . THR B 1 21 ? -15.609 -21.531 -11.609 1 37.69 21 THR B N 1
ATOM 1348 C CA . THR B 1 21 ? -16.312 -20.828 -10.547 1 37.69 21 THR B CA 1
ATOM 1349 C C . THR B 1 21 ? -15.375 -20.5 -9.391 1 37.69 21 THR B C 1
ATOM 1351 O O . THR B 1 21 ? -14.383 -21.203 -9.172 1 37.69 21 THR B O 1
ATOM 1354 N N . LEU B 1 22 ? -15.156 -19.312 -9.039 1 43.19 22 LEU B N 1
ATOM 1355 C CA . LEU B 1 22 ? -14.516 -19 -7.766 1 43.19 22 LEU B CA 1
ATOM 1356 C C . LEU B 1 22 ? -14.945 -19.984 -6.691 1 43.19 22 LEU B C 1
ATOM 1358 O O . LEU B 1 22 ? -16.141 -20.109 -6.391 1 43.19 22 LEU B O 1
ATOM 1362 N N . ASN B 1 23 ? -14.5 -21.203 -6.664 1 41.41 23 ASN B N 1
ATOM 1363 C CA . ASN B 1 23 ? -14.773 -22.109 -5.551 1 41.41 23 ASN B CA 1
ATOM 1364 C C . ASN B 1 23 ? -14.852 -21.359 -4.223 1 41.41 23 ASN B C 1
ATOM 1366 O O . ASN B 1 23 ? -13.984 -20.531 -3.928 1 41.41 23 ASN B O 1
ATOM 1370 N N . THR B 1 24 ? -15.984 -20.969 -3.691 1 49.41 24 THR B N 1
ATOM 1371 C CA . THR B 1 24 ? -16.188 -20.469 -2.334 1 49.41 24 THR B CA 1
ATOM 1372 C C . THR B 1 24 ? -15.148 -21.047 -1.382 1 49.41 24 THR B C 1
ATOM 1374 O O . THR B 1 24 ? -15.117 -22.266 -1.148 1 49.41 24 THR B O 1
ATOM 1377 N N . ARG B 1 25 ? -13.945 -20.594 -1.489 1 58.19 25 ARG B N 1
ATOM 1378 C CA . ARG B 1 25 ? -12.977 -21.109 -0.529 1 58.19 25 ARG B CA 1
ATOM 1379 C C . ARG B 1 25 ? -13.258 -20.578 0.872 1 58.19 25 ARG B C 1
ATOM 1381 O O . ARG B 1 25 ? -13.383 -19.359 1.066 1 58.19 25 ARG B O 1
ATOM 1388 N N . ALA B 1 26 ? -13.719 -21.406 1.805 1 63.78 26 ALA B N 1
ATOM 1389 C CA . ALA B 1 26 ? -14.078 -21.062 3.178 1 63.78 26 ALA B CA 1
ATOM 1390 C C . ALA B 1 26 ? -12.898 -20.438 3.918 1 63.78 26 ALA B C 1
ATOM 1392 O O . ALA B 1 26 ? -13.07 -19.516 4.707 1 63.78 26 ALA B O 1
ATOM 1393 N N . ALA B 1 27 ? -11.664 -20.906 3.551 1 80.38 27 ALA B N 1
ATOM 1394 C CA . ALA B 1 27 ? -10.531 -20.422 4.336 1 80.38 27 ALA B CA 1
ATOM 1395 C C . ALA B 1 27 ? -9.43 -19.891 3.432 1 80.38 27 ALA B C 1
ATOM 1397 O O . ALA B 1 27 ? -9.211 -20.406 2.334 1 80.38 27 ALA B O 1
ATOM 1398 N N . ALA B 1 28 ? -8.844 -18.797 3.857 1 90.94 28 ALA B N 1
ATOM 1399 C CA . ALA B 1 28 ? -7.711 -18.234 3.131 1 90.94 28 ALA B CA 1
ATOM 1400 C C . ALA B 1 28 ? -6.559 -19.219 3.039 1 90.94 28 ALA B C 1
ATOM 1402 O O . ALA B 1 28 ? -6.273 -19.938 3.998 1 90.94 28 ALA B O 1
ATOM 1403 N N . ARG B 1 29 ? -5.898 -19.281 1.912 1 94.81 29 ARG B N 1
ATOM 1404 C CA . ARG B 1 29 ? -4.727 -20.125 1.716 1 94.81 29 ARG B CA 1
ATOM 1405 C C . ARG B 1 29 ? -3.516 -19.562 2.449 1 94.81 29 ARG B C 1
ATOM 1407 O O . ARG B 1 29 ? -3.414 -18.344 2.645 1 94.81 29 ARG B O 1
ATOM 1414 N N . THR B 1 30 ? -2.66 -20.609 2.807 1 95.19 30 THR B N 1
ATOM 1415 C CA . THR B 1 30 ? -1.358 -20.219 3.34 1 95.19 30 THR B CA 1
ATOM 1416 C C . THR B 1 30 ? -0.473 -19.641 2.238 1 95.19 30 THR B C 1
ATOM 1418 O O . THR B 1 30 ? -0.801 -19.75 1.054 1 95.19 30 THR B O 1
ATOM 1421 N N . PHE B 1 31 ? 0.615 -19.078 2.658 1 97.75 31 PHE B N 1
ATOM 1422 C CA . PHE B 1 31 ? 1.533 -18.547 1.655 1 97.75 31 PHE B CA 1
ATOM 1423 C C . PHE B 1 31 ? 2.082 -19.672 0.784 1 97.75 31 PHE B C 1
ATOM 1425 O O . PHE B 1 31 ? 2.256 -19.5 -0.424 1 97.75 31 PHE B O 1
ATOM 1432 N N . ALA B 1 32 ? 2.369 -20.766 1.413 1 97.31 32 ALA B N 1
ATOM 1433 C CA . ALA B 1 32 ? 2.916 -21.906 0.67 1 97.31 32 ALA B CA 1
ATOM 1434 C C . ALA B 1 32 ? 1.967 -22.344 -0.443 1 97.31 32 ALA B C 1
ATOM 1436 O O . ALA B 1 32 ? 2.408 -22.734 -1.522 1 97.31 32 ALA B O 1
ATOM 1437 N N . GLU B 1 33 ? 0.737 -22.219 -0.194 1 97 33 GLU B N 1
ATOM 1438 C CA . GLU B 1 33 ? -0.273 -22.594 -1.18 1 97 33 GLU B CA 1
ATOM 1439 C C . GLU B 1 33 ? -0.474 -21.5 -2.213 1 97 33 GLU B C 1
ATOM 1441 O O . GLU B 1 33 ? -0.831 -21.766 -3.359 1 97 33 GLU B O 1
ATOM 1446 N N . LEU B 1 34 ? -0.184 -20.328 -1.812 1 97.94 34 LEU B N 1
ATOM 1447 C CA . LEU B 1 34 ? -0.561 -19.156 -2.586 1 97.94 34 LEU B CA 1
ATOM 1448 C C . LEU B 1 34 ? 0.58 -18.719 -3.496 1 97.94 34 LEU B C 1
ATOM 1450 O O . LEU B 1 34 ? 0.342 -18.172 -4.578 1 97.94 34 LEU B O 1
ATOM 1454 N N . THR B 1 35 ? 1.742 -18.922 -3.098 1 98.75 35 THR B N 1
ATOM 1455 C CA . THR B 1 35 ? 2.906 -18.266 -3.691 1 98.75 35 THR B CA 1
ATOM 1456 C C . THR B 1 35 ? 3.08 -18.688 -5.145 1 98.75 35 THR B C 1
ATOM 1458 O O . THR B 1 35 ? 2.803 -19.844 -5.5 1 98.75 35 THR B O 1
ATOM 1461 N N . ILE B 1 36 ? 3.596 -17.719 -5.957 1 98.94 36 ILE B N 1
ATOM 1462 C CA . ILE B 1 36 ? 3.932 -17.922 -7.363 1 98.94 36 ILE B CA 1
ATOM 1463 C C . ILE B 1 36 ? 5.395 -17.562 -7.602 1 98.94 36 ILE B C 1
ATOM 1465 O O . ILE B 1 36 ? 5.797 -17.297 -8.734 1 98.94 36 ILE B O 1
ATOM 1469 N N . SER B 1 37 ? 6.191 -17.469 -6.574 1 98.94 37 SER B N 1
ATOM 1470 C CA . SER B 1 37 ? 7.461 -16.75 -6.57 1 98.94 37 SER B CA 1
ATOM 1471 C C . SER B 1 37 ? 8.617 -17.656 -6.961 1 98.94 37 SER B C 1
ATOM 1473 O O . SER B 1 37 ? 9.758 -17.203 -7.09 1 98.94 37 SER B O 1
ATOM 1475 N N . ASN B 1 38 ? 8.328 -18.922 -7.168 1 98.56 38 ASN B N 1
ATOM 1476 C CA . ASN B 1 38 ? 9.406 -19.828 -7.531 1 98.56 38 ASN B CA 1
ATOM 1477 C C . ASN B 1 38 ? 9.414 -20.125 -9.031 1 98.56 38 ASN B C 1
ATOM 1479 O O . ASN B 1 38 ? 8.445 -19.812 -9.727 1 98.56 38 ASN B O 1
ATOM 1483 N N . GLY B 1 39 ? 10.578 -20.609 -9.484 1 98.5 39 GLY B N 1
ATOM 1484 C CA . GLY B 1 39 ? 10.703 -21 -10.883 1 98.5 39 GLY B CA 1
ATOM 1485 C C . GLY B 1 39 ? 11.359 -19.922 -11.734 1 98.5 39 GLY B C 1
ATOM 1486 O O . GLY B 1 39 ? 12.484 -19.516 -11.461 1 98.5 39 GLY B O 1
ATOM 1487 N N . THR B 1 40 ? 10.656 -19.469 -12.773 1 98.88 40 THR B N 1
ATOM 1488 C CA . THR B 1 40 ? 11.195 -18.5 -13.734 1 98.88 40 THR B CA 1
ATOM 1489 C C . THR B 1 40 ? 10.289 -17.281 -13.82 1 98.88 40 THR B C 1
ATOM 1491 O O . THR B 1 40 ? 9.062 -17.391 -13.805 1 98.88 40 THR B O 1
ATOM 1494 N N . ALA B 1 41 ? 10.898 -16.172 -13.891 1 98.88 41 ALA B N 1
ATOM 1495 C CA . ALA B 1 41 ? 10.156 -14.93 -14.062 1 98.88 41 ALA B CA 1
ATOM 1496 C C . ALA B 1 41 ? 9.578 -14.828 -15.469 1 98.88 41 ALA B C 1
ATOM 1498 O O . ALA B 1 41 ? 10.039 -15.516 -16.391 1 98.88 41 ALA B O 1
ATOM 1499 N N . GLY B 1 42 ? 8.523 -14.055 -15.539 1 98.94 42 GLY B N 1
ATOM 1500 C CA . GLY B 1 42 ? 8.047 -13.734 -16.875 1 98.94 42 GLY B CA 1
ATOM 1501 C C . GLY B 1 42 ? 6.566 -14.008 -17.062 1 98.94 42 GLY B C 1
ATOM 1502 O O . GLY B 1 42 ? 5.953 -13.516 -18.016 1 98.94 42 GLY B O 1
ATOM 1503 N N . ASN B 1 43 ? 5.961 -14.812 -16.172 1 98.81 43 ASN B N 1
ATOM 1504 C CA . ASN B 1 43 ? 4.582 -15.25 -16.375 1 98.81 43 ASN B CA 1
ATOM 1505 C C . ASN B 1 43 ? 3.723 -14.984 -15.141 1 98.81 43 ASN B C 1
ATOM 1507 O O . ASN B 1 43 ? 2.727 -15.672 -14.914 1 98.81 43 ASN B O 1
ATOM 1511 N N . ALA B 1 44 ? 4.129 -14.031 -14.367 1 98.94 44 ALA B N 1
ATOM 1512 C CA . ALA B 1 44 ? 3.508 -13.812 -13.062 1 98.94 44 ALA B CA 1
ATOM 1513 C C . ALA B 1 44 ? 2.018 -13.516 -13.203 1 98.94 44 ALA B C 1
ATOM 1515 O O . ALA B 1 44 ? 1.206 -13.961 -12.398 1 98.94 44 ALA B O 1
ATOM 1516 N N . LEU B 1 45 ? 1.631 -12.742 -14.242 1 98.88 45 LEU B N 1
ATOM 1517 C CA . LEU B 1 45 ? 0.22 -12.398 -14.398 1 98.88 45 LEU B CA 1
ATOM 1518 C C . LEU B 1 45 ? -0.617 -13.656 -14.625 1 98.88 45 LEU B C 1
ATOM 1520 O O . LEU B 1 45 ? -1.682 -13.812 -14.023 1 98.88 45 LEU B O 1
ATOM 1524 N N . ALA B 1 46 ? -0.174 -14.438 -15.508 1 98.69 46 ALA B N 1
ATOM 1525 C CA . ALA B 1 46 ? -0.895 -15.68 -15.781 1 98.69 46 ALA B CA 1
ATOM 1526 C C . ALA B 1 46 ? -1.003 -16.531 -14.523 1 98.69 46 ALA B C 1
ATOM 1528 O O . ALA B 1 46 ? -2.059 -17.109 -14.242 1 98.69 46 ALA B O 1
ATOM 1529 N N . GLU B 1 47 ? 0.058 -16.594 -13.758 1 98.88 47 GLU B N 1
ATOM 1530 C CA . GLU B 1 47 ? 0.066 -17.375 -12.523 1 98.88 47 GLU B CA 1
ATOM 1531 C C . GLU B 1 47 ? -0.857 -16.766 -11.477 1 98.88 47 GLU B C 1
ATOM 1533 O O . GLU B 1 47 ? -1.576 -17.484 -10.781 1 98.88 47 GLU B O 1
ATOM 1538 N N . ALA B 1 48 ? -0.881 -15.469 -11.352 1 98.88 48 ALA B N 1
ATOM 1539 C CA . ALA B 1 48 ? -1.791 -14.797 -10.43 1 98.88 48 ALA B CA 1
ATOM 1540 C C . ALA B 1 48 ? -3.246 -15.039 -10.82 1 98.88 48 ALA B C 1
ATOM 1542 O O . ALA B 1 48 ? -4.094 -15.289 -9.961 1 98.88 48 ALA B O 1
ATOM 1543 N N . THR B 1 49 ? -3.547 -14.977 -12.109 1 98.25 49 THR B N 1
ATOM 1544 C CA . THR B 1 49 ? -4.895 -15.203 -12.609 1 98.25 49 THR B CA 1
ATOM 1545 C C . THR B 1 49 ? -5.367 -16.609 -12.281 1 98.25 49 THR B C 1
ATOM 1547 O O . THR B 1 49 ? -6.535 -16.828 -11.945 1 98.25 49 THR B O 1
ATOM 1550 N N . ALA B 1 50 ? -4.434 -17.531 -12.344 1 97.75 50 ALA B N 1
ATOM 1551 C CA . ALA B 1 50 ? -4.781 -18.906 -12.031 1 97.75 50 ALA B CA 1
ATOM 1552 C C . ALA B 1 50 ? -5.109 -19.062 -10.547 1 97.75 50 ALA B C 1
ATOM 1554 O O . ALA B 1 50 ? -5.969 -19.875 -10.18 1 97.75 50 ALA B O 1
ATOM 1555 N N . LYS B 1 51 ? -4.422 -18.281 -9.672 1 97.44 51 LYS B N 1
ATOM 1556 C CA . LYS B 1 51 ? -4.68 -18.344 -8.234 1 97.44 51 LYS B CA 1
ATOM 1557 C C . LYS B 1 51 ? -5.992 -17.656 -7.879 1 97.44 51 LYS B C 1
ATOM 1559 O O . LYS B 1 51 ? -6.668 -18.047 -6.926 1 97.44 51 LYS B O 1
ATOM 1564 N N . PHE B 1 52 ? -6.309 -16.625 -8.633 1 96.88 52 PHE B N 1
ATOM 1565 C CA . PHE B 1 52 ? -7.492 -15.812 -8.367 1 96.88 52 PHE B CA 1
ATOM 1566 C C . PHE B 1 52 ? -8.328 -15.648 -9.633 1 96.88 52 PHE B C 1
ATOM 1568 O O . PHE B 1 52 ? -8.414 -14.555 -10.195 1 96.88 52 PHE B O 1
ATOM 1575 N N . PRO B 1 53 ? -9.008 -16.656 -10.016 1 93.44 53 PRO B N 1
ATOM 1576 C CA . PRO B 1 53 ? -9.852 -16.484 -11.203 1 93.44 53 PRO B CA 1
ATOM 1577 C C . PRO B 1 53 ? -10.844 -15.336 -11.055 1 93.44 53 PRO B C 1
ATOM 1579 O O . PRO B 1 53 ? -11.383 -15.109 -9.969 1 93.44 53 PRO B O 1
ATOM 1582 N N . VAL B 1 54 ? -11.055 -14.609 -12.078 1 88.56 54 VAL B N 1
ATOM 1583 C CA . VAL B 1 54 ? -11.938 -13.445 -12.086 1 88.56 54 VAL B CA 1
ATOM 1584 C C . VAL B 1 54 ? -13.375 -13.898 -12.32 1 88.56 54 VAL B C 1
ATOM 1586 O O . VAL B 1 54 ? -13.695 -14.461 -13.367 1 88.56 54 VAL B O 1
ATOM 1589 N N . PRO B 1 55 ? -14.164 -13.594 -11.391 1 90.38 55 PRO B N 1
ATOM 1590 C CA . PRO B 1 55 ? -15.562 -13.984 -11.602 1 90.38 55 PRO B CA 1
ATOM 1591 C C . PRO B 1 55 ? -16.25 -13.172 -12.703 1 90.38 55 PRO B C 1
ATOM 1593 O O . PRO B 1 55 ? -15.898 -12.008 -12.914 1 90.38 55 PRO B O 1
ATOM 1596 N N . ALA B 1 56 ? -17.266 -13.789 -13.32 1 89.62 56 ALA B N 1
ATOM 1597 C CA . ALA B 1 56 ? -18.016 -13.133 -14.398 1 89.62 56 ALA B CA 1
ATOM 1598 C C . ALA B 1 56 ? -18.844 -11.977 -13.859 1 89.62 56 ALA B C 1
ATOM 1600 O O . ALA B 1 56 ? -18.984 -10.945 -14.508 1 89.62 56 ALA B O 1
ATOM 1601 N N . ASP B 1 57 ? -19.438 -12.172 -12.656 1 95.75 57 ASP B N 1
ATOM 1602 C CA . ASP B 1 57 ? -20.266 -11.148 -12.016 1 95.75 57 ASP B CA 1
ATOM 1603 C C . ASP B 1 57 ? -19.656 -10.695 -10.695 1 95.75 57 ASP B C 1
ATOM 1605 O O . ASP B 1 57 ? -19.875 -11.32 -9.656 1 95.75 57 ASP B O 1
ATOM 1609 N N . LEU B 1 58 ? -19.031 -9.523 -10.781 1 95.94 58 LEU B N 1
ATOM 1610 C CA . LEU B 1 58 ? -18.312 -9.023 -9.617 1 95.94 58 LEU B CA 1
ATOM 1611 C C . LEU B 1 58 ? -19.281 -8.562 -8.539 1 95.94 58 LEU B C 1
ATOM 1613 O O . LEU B 1 58 ? -18.984 -8.656 -7.344 1 95.94 58 LEU B O 1
ATOM 1617 N N . ALA B 1 59 ? -20.422 -8.133 -8.867 1 94.69 59 ALA B N 1
ATOM 1618 C CA . ALA B 1 59 ? -21.391 -7.578 -7.926 1 94.69 59 ALA B CA 1
ATOM 1619 C C . ALA B 1 59 ? -21.938 -8.664 -7.008 1 94.69 59 ALA B C 1
ATOM 1621 O O . ALA B 1 59 ? -22.406 -8.367 -5.906 1 94.69 59 ALA B O 1
ATOM 1622 N N . SER B 1 60 ? -21.859 -9.875 -7.469 1 95.12 60 SER B N 1
ATOM 1623 C CA . SER B 1 60 ? -22.531 -10.945 -6.742 1 95.12 60 SER B CA 1
ATOM 1624 C C . SER B 1 60 ? -21.547 -11.75 -5.902 1 95.12 60 SER B C 1
ATOM 1626 O O . SER B 1 60 ? -21.938 -12.727 -5.254 1 95.12 60 SER B O 1
ATOM 1628 N N . VAL B 1 61 ? -20.312 -11.383 -5.895 1 93.56 61 VAL B N 1
ATOM 1629 C CA . VAL B 1 61 ? -19.328 -12.094 -5.098 1 93.56 61 VAL B CA 1
ATOM 1630 C C . VAL B 1 61 ? -19.719 -12.055 -3.625 1 93.56 61 VAL B C 1
ATOM 1632 O O . VAL B 1 61 ? -19.938 -10.977 -3.064 1 93.56 61 VAL B O 1
ATOM 1635 N N . PRO B 1 62 ? -19.844 -13.242 -2.957 1 90.94 62 PRO B N 1
ATOM 1636 C CA . PRO B 1 62 ? -20.203 -13.266 -1.539 1 90.94 62 PRO B CA 1
ATOM 1637 C C . PRO B 1 62 ? -19.188 -12.539 -0.66 1 90.94 62 PRO B C 1
ATOM 1639 O O . PRO B 1 62 ? -17.984 -12.562 -0.946 1 90.94 62 PRO B O 1
ATOM 1642 N N . SER B 1 63 ? -19.719 -12.008 0.42 1 87.94 63 SER B N 1
ATOM 1643 C CA . SER B 1 63 ? -18.875 -11.273 1.354 1 87.94 63 SER B CA 1
ATOM 1644 C C . SER B 1 63 ? -17.766 -12.164 1.907 1 87.94 63 SER B C 1
ATOM 1646 O O . SER B 1 63 ? -16.641 -11.695 2.141 1 87.94 63 SER B O 1
ATOM 1648 N N . ALA B 1 64 ? -18.062 -13.391 2.102 1 88.06 64 ALA B N 1
ATOM 1649 C CA . ALA B 1 64 ? -17.078 -14.328 2.635 1 88.06 64 ALA B CA 1
ATOM 1650 C C . ALA B 1 64 ? -15.93 -14.531 1.658 1 88.06 64 ALA B C 1
ATOM 1652 O O . ALA B 1 64 ? -14.766 -14.609 2.066 1 88.06 64 ALA B O 1
ATOM 1653 N N . ASP B 1 65 ? -16.203 -14.531 0.365 1 92 65 ASP B N 1
ATOM 1654 C CA . ASP B 1 65 ? -15.172 -14.695 -0.653 1 92 65 ASP B CA 1
ATOM 1655 C C . ASP B 1 65 ? -14.305 -13.445 -0.762 1 92 65 ASP B C 1
ATOM 1657 O O . ASP B 1 65 ? -13.086 -13.539 -0.917 1 92 65 ASP B O 1
ATOM 1661 N N . LEU B 1 66 ? -14.938 -12.367 -0.704 1 91.75 66 LEU B N 1
ATOM 1662 C CA . LEU B 1 66 ? -14.188 -11.109 -0.721 1 91.75 66 LEU B CA 1
ATOM 1663 C C . LEU B 1 66 ? -13.258 -11.023 0.484 1 91.75 66 LEU B C 1
ATOM 1665 O O . LEU B 1 66 ? -12.102 -10.625 0.348 1 91.75 66 LEU B O 1
ATOM 1669 N N . LYS B 1 67 ? -13.727 -11.445 1.576 1 89.44 67 LYS B N 1
ATOM 1670 C CA . LYS B 1 67 ? -12.914 -11.461 2.785 1 89.44 67 LYS B CA 1
ATOM 1671 C C . LYS B 1 67 ? -11.711 -12.391 2.619 1 89.44 67 LYS B C 1
ATOM 1673 O O . LYS B 1 67 ? -10.594 -12.047 3.016 1 89.44 67 LYS B O 1
ATOM 1678 N N . THR B 1 68 ? -11.922 -13.445 2.096 1 92.94 68 THR B N 1
ATOM 1679 C CA . THR B 1 68 ? -10.859 -14.422 1.869 1 92.94 68 THR B CA 1
ATOM 1680 C C . THR B 1 68 ? -9.812 -13.867 0.9 1 92.94 68 THR B C 1
ATOM 1682 O O . THR B 1 68 ? -8.609 -13.984 1.14 1 92.94 68 THR B O 1
ATOM 1685 N N . LEU B 1 69 ? -10.266 -13.242 -0.163 1 94.56 69 LEU B N 1
ATOM 1686 C CA . LEU B 1 69 ? -9.375 -12.609 -1.132 1 94.56 69 LEU B CA 1
ATOM 1687 C C . LEU B 1 69 ? -8.508 -11.555 -0.462 1 94.56 69 LEU B C 1
ATOM 1689 O O . LEU B 1 69 ? -7.297 -11.508 -0.677 1 94.56 69 LEU B O 1
ATOM 1693 N N . GLN B 1 70 ? -9.109 -10.805 0.352 1 92.69 70 GLN B N 1
ATOM 1694 C CA . GLN B 1 70 ? -8.383 -9.734 1.035 1 92.69 70 GLN B CA 1
ATOM 1695 C C . GLN B 1 70 ? -7.379 -10.305 2.033 1 92.69 70 GLN B C 1
ATOM 1697 O O . GLN B 1 70 ? -6.273 -9.773 2.178 1 92.69 70 GLN B O 1
ATOM 1702 N N . ALA B 1 71 ? -7.723 -11.312 2.691 1 91.81 71 ALA B N 1
ATOM 1703 C CA . ALA B 1 71 ? -6.801 -11.961 3.621 1 91.81 71 ALA B CA 1
ATOM 1704 C C . ALA B 1 71 ? -5.594 -12.531 2.887 1 91.81 71 ALA B C 1
ATOM 1706 O O . ALA B 1 71 ? -4.465 -12.453 3.377 1 91.81 71 ALA B O 1
ATOM 1707 N N . GLU B 1 72 ? -5.82 -13.094 1.791 1 95.88 72 GLU B N 1
ATOM 1708 C CA . GLU B 1 72 ? -4.738 -13.664 0.995 1 95.88 72 GLU B CA 1
ATOM 1709 C C . GLU B 1 72 ? -3.842 -12.562 0.423 1 95.88 72 GLU B C 1
ATOM 1711 O O . GLU B 1 72 ? -2.621 -12.727 0.349 1 95.88 72 GLU B O 1
ATOM 1716 N N . ARG B 1 73 ? -4.484 -11.445 0.035 1 96.62 73 ARG B N 1
ATOM 1717 C CA . ARG B 1 73 ? -3.707 -10.273 -0.349 1 96.62 73 ARG B CA 1
ATOM 1718 C C . ARG B 1 73 ? -2.777 -9.844 0.779 1 96.62 73 ARG B C 1
ATOM 1720 O O . ARG B 1 73 ? -1.596 -9.578 0.549 1 96.62 73 ARG B O 1
ATOM 1727 N N . VAL B 1 74 ? -3.27 -9.859 1.992 1 95.31 74 VAL B N 1
ATOM 1728 C CA . VAL B 1 74 ? -2.488 -9.461 3.158 1 95.31 74 VAL B CA 1
ATOM 1729 C C . VAL B 1 74 ? -1.366 -10.469 3.4 1 95.31 74 VAL B C 1
ATOM 1731 O O . VAL B 1 74 ? -0.247 -10.086 3.752 1 95.31 74 VAL B O 1
ATOM 1734 N N . THR B 1 75 ? -1.611 -11.672 3.164 1 96.12 75 THR B N 1
ATOM 1735 C CA . THR B 1 75 ? -0.589 -12.703 3.293 1 96.12 75 THR B CA 1
ATOM 1736 C C . THR B 1 75 ? 0.568 -12.438 2.334 1 96.12 75 THR B C 1
ATOM 1738 O O . THR B 1 75 ? 1.735 -12.516 2.725 1 96.12 75 THR B O 1
ATOM 1741 N N . ALA B 1 76 ? 0.254 -12.117 1.134 1 98.06 76 ALA B N 1
ATOM 1742 C CA . ALA B 1 76 ? 1.28 -11.797 0.145 1 98.06 76 ALA B CA 1
ATOM 1743 C C . ALA B 1 76 ? 2.064 -10.547 0.55 1 98.0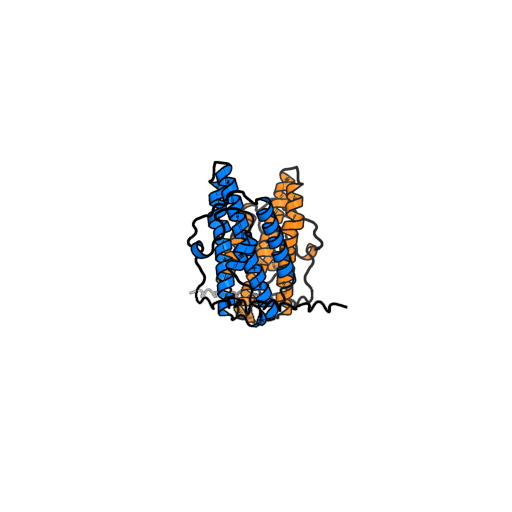6 76 ALA B C 1
ATOM 1745 O O . ALA B 1 76 ? 3.281 -10.484 0.363 1 98.06 76 ALA B O 1
ATOM 1746 N N . GLU B 1 77 ? 1.38 -9.602 1.086 1 97.38 77 GLU B N 1
ATOM 1747 C CA . GLU B 1 77 ? 2.035 -8.375 1.533 1 97.38 77 GLU B CA 1
ATOM 1748 C C . GLU B 1 77 ? 2.975 -8.648 2.705 1 97.38 77 GLU B C 1
ATOM 1750 O O . GLU B 1 77 ? 4.09 -8.117 2.748 1 97.38 77 GLU B O 1
ATOM 1755 N N . ASP B 1 78 ? 2.514 -9.469 3.605 1 95.88 78 ASP B N 1
ATOM 1756 C CA . ASP B 1 78 ? 3.346 -9.836 4.746 1 95.88 78 ASP B CA 1
ATOM 1757 C C . ASP B 1 78 ? 4.594 -10.594 4.297 1 95.88 78 ASP B C 1
ATOM 1759 O O . ASP B 1 78 ? 5.691 -10.352 4.801 1 95.88 78 ASP B O 1
ATOM 1763 N N . ALA B 1 79 ? 4.367 -11.438 3.393 1 98.25 79 ALA B N 1
ATOM 1764 C CA . ALA B 1 79 ? 5.512 -12.188 2.873 1 98.25 79 ALA B CA 1
ATOM 1765 C C . ALA B 1 79 ? 6.551 -11.242 2.268 1 98.25 79 ALA B C 1
ATOM 1767 O O . ALA B 1 79 ? 7.754 -11.484 2.381 1 98.25 79 ALA B O 1
ATOM 1768 N N . GLU B 1 80 ? 6.074 -10.188 1.615 1 98.12 80 GLU B N 1
ATOM 1769 C CA . GLU B 1 80 ? 6.98 -9.203 1.035 1 98.12 80 GLU B CA 1
ATOM 1770 C C . GLU B 1 80 ? 7.875 -8.578 2.104 1 98.12 80 GLU B C 1
ATOM 1772 O O . GLU B 1 80 ? 9.102 -8.602 1.987 1 98.12 80 GLU B O 1
ATOM 1777 N N . THR B 1 81 ? 7.258 -8.148 3.174 1 95.19 81 THR B N 1
ATOM 1778 C CA . THR B 1 81 ? 7.969 -7.285 4.117 1 95.19 81 THR B CA 1
ATOM 1779 C C . THR B 1 81 ? 8.703 -8.125 5.164 1 95.19 81 THR B C 1
ATOM 1781 O O . THR B 1 81 ? 9.773 -7.734 5.633 1 95.19 81 THR B O 1
ATOM 1784 N N . LYS B 1 82 ? 8.141 -9.273 5.441 1 96.56 82 LYS B N 1
ATOM 1785 C CA . LYS B 1 82 ? 8.656 -10.023 6.578 1 96.56 82 LYS B CA 1
ATOM 1786 C C . LYS B 1 82 ? 9.547 -11.172 6.113 1 96.56 82 LYS B C 1
ATOM 1788 O O . LYS B 1 82 ? 10.25 -11.789 6.922 1 96.56 82 LYS B O 1
ATOM 1793 N N . ALA B 1 83 ? 9.523 -11.438 4.824 1 98.44 83 ALA B N 1
ATOM 1794 C CA . ALA B 1 83 ? 10.305 -12.594 4.383 1 98.44 83 ALA B CA 1
ATOM 1795 C C . ALA B 1 83 ? 11.188 -12.234 3.193 1 98.44 83 ALA B C 1
ATOM 1797 O O . ALA B 1 83 ? 12.414 -12.375 3.256 1 98.44 83 ALA B O 1
ATOM 1798 N N . PHE B 1 84 ? 10.672 -11.664 2.141 1 98.88 84 PHE B N 1
ATOM 1799 C CA . PHE B 1 84 ? 11.453 -11.359 0.949 1 98.88 84 PHE B CA 1
ATOM 1800 C C . PHE B 1 84 ? 12.516 -10.305 1.252 1 98.88 84 PHE B C 1
ATOM 1802 O O . PHE B 1 84 ? 13.68 -10.461 0.885 1 98.88 84 PHE B O 1
ATOM 1809 N N . ASN B 1 85 ? 12.062 -9.242 1.913 1 97.81 85 ASN B N 1
ATOM 1810 C CA . ASN B 1 85 ? 13 -8.148 2.16 1 97.81 85 ASN B CA 1
ATOM 1811 C C . ASN B 1 85 ? 14.18 -8.602 3.01 1 97.81 85 ASN B C 1
ATOM 1813 O O . ASN B 1 85 ? 15.336 -8.391 2.637 1 97.81 85 ASN B O 1
ATOM 1817 N N . PRO B 1 86 ? 13.922 -9.242 4.125 1 98.31 86 PRO B N 1
ATOM 1818 C CA . PRO B 1 86 ? 15.062 -9.742 4.898 1 98.31 86 PRO B CA 1
ATOM 1819 C C . PRO B 1 86 ? 15.914 -10.742 4.113 1 98.31 86 PRO B C 1
ATOM 1821 O O . PRO B 1 86 ? 17.141 -10.734 4.227 1 98.31 86 PRO B O 1
ATOM 1824 N N . ALA B 1 87 ? 15.336 -11.617 3.311 1 98.75 87 ALA B N 1
ATOM 1825 C CA . ALA B 1 87 ? 16.078 -12.617 2.545 1 98.75 87 ALA B CA 1
ATOM 1826 C C . ALA B 1 87 ? 16.984 -11.961 1.508 1 98.75 87 ALA B C 1
ATOM 1828 O O . ALA B 1 87 ? 18.125 -12.383 1.312 1 98.75 87 ALA B O 1
ATOM 1829 N N . ILE B 1 88 ? 16.5 -10.945 0.864 1 98.81 88 ILE B N 1
ATOM 1830 C CA . ILE B 1 88 ? 17.281 -10.227 -0.141 1 98.81 88 ILE B CA 1
ATOM 1831 C C . ILE B 1 88 ? 18.453 -9.516 0.525 1 98.81 88 ILE B C 1
ATOM 1833 O O . ILE B 1 88 ? 19.562 -9.523 0.007 1 98.81 88 ILE B O 1
ATOM 1837 N N . LYS B 1 89 ? 18.141 -8.852 1.681 1 98.06 89 LYS B N 1
ATOM 1838 C CA . LYS B 1 89 ? 19.188 -8.156 2.424 1 98.06 89 LYS B CA 1
ATOM 1839 C C . LYS B 1 89 ? 20.281 -9.125 2.871 1 98.06 89 LYS B C 1
ATOM 1841 O O . LYS B 1 89 ? 21.453 -8.766 2.9 1 98.06 89 LYS B O 1
ATOM 1846 N N . ALA B 1 90 ? 19.922 -10.375 3.17 1 98.44 90 ALA B N 1
ATOM 1847 C CA . ALA B 1 90 ? 20.844 -11.359 3.715 1 98.44 90 ALA B CA 1
ATOM 1848 C C . ALA B 1 90 ? 21.641 -12.039 2.605 1 98.44 90 ALA B C 1
ATOM 1850 O O . ALA B 1 90 ? 22.688 -12.648 2.863 1 98.44 90 ALA B O 1
ATOM 1851 N N . ALA B 1 91 ? 21.094 -12.055 1.391 1 98.44 91 ALA B N 1
ATOM 1852 C CA . ALA B 1 91 ? 21.766 -12.719 0.28 1 98.44 91 ALA B CA 1
ATOM 1853 C C . ALA B 1 91 ? 23.094 -12.055 -0.035 1 98.44 91 ALA B C 1
ATOM 1855 O O . ALA B 1 91 ? 23.172 -10.828 -0.15 1 98.44 91 ALA B O 1
ATOM 1856 N N . THR B 1 92 ? 24.125 -12.789 -0.192 1 98.06 92 THR B N 1
ATOM 1857 C CA . THR B 1 92 ? 25.469 -12.25 -0.369 1 98.06 92 THR B CA 1
ATOM 1858 C C . THR B 1 92 ? 25.938 -12.414 -1.812 1 98.06 92 THR B C 1
ATOM 1860 O O . THR B 1 92 ? 26.828 -11.695 -2.268 1 98.06 92 THR B O 1
ATOM 1863 N N . ASP B 1 93 ? 25.344 -13.367 -2.52 1 98.06 93 ASP B N 1
ATOM 1864 C CA . ASP B 1 93 ? 25.734 -13.555 -3.914 1 98.06 93 ASP B CA 1
ATOM 1865 C C . ASP B 1 93 ? 24.703 -12.953 -4.859 1 98.06 93 ASP B C 1
ATOM 1867 O O . ASP B 1 93 ? 23.5 -12.969 -4.566 1 98.06 93 ASP B O 1
ATOM 1871 N N . SER B 1 94 ? 25.141 -12.539 -6.035 1 98.19 94 SER B N 1
ATOM 1872 C CA . SER B 1 94 ? 24.328 -11.773 -6.977 1 98.19 94 SER B CA 1
ATOM 1873 C C . SER B 1 94 ? 23.234 -12.641 -7.59 1 98.19 94 SER B C 1
ATOM 1875 O O . SER B 1 94 ? 22.125 -12.164 -7.836 1 98.19 94 SER B O 1
ATOM 1877 N N . ALA B 1 95 ? 23.547 -13.914 -7.816 1 98.38 95 ALA B N 1
ATOM 1878 C CA . ALA B 1 95 ? 22.562 -14.797 -8.445 1 98.38 95 ALA B CA 1
ATOM 1879 C C . ALA B 1 95 ? 21.375 -15.023 -7.52 1 98.38 95 ALA B C 1
ATOM 1881 O O . ALA B 1 95 ? 20.219 -14.914 -7.949 1 98.38 95 ALA B O 1
ATOM 1882 N N . THR B 1 96 ? 21.672 -15.281 -6.23 1 98.69 96 THR B N 1
ATOM 1883 C CA . THR B 1 96 ? 20.625 -15.484 -5.242 1 98.69 96 THR B CA 1
ATOM 1884 C C . THR B 1 96 ? 19.828 -14.195 -5.039 1 98.69 96 THR B C 1
ATOM 1886 O O . THR B 1 96 ? 18.594 -14.227 -4.977 1 98.69 96 THR B O 1
ATOM 1889 N N . LYS B 1 97 ? 20.547 -13.102 -5.012 1 98.81 97 LYS B N 1
ATOM 1890 C CA . LYS B 1 97 ? 19.875 -11.812 -4.844 1 98.81 97 LYS B CA 1
ATOM 1891 C C . LYS B 1 97 ? 18.922 -11.531 -6.004 1 98.81 97 LYS B C 1
ATOM 1893 O O . LYS B 1 97 ? 17.781 -11.117 -5.793 1 98.81 97 LYS B O 1
ATOM 1898 N N . THR B 1 98 ? 19.359 -11.82 -7.199 1 98.88 98 THR B N 1
ATOM 1899 C CA . THR B 1 98 ? 18.531 -11.602 -8.383 1 98.88 98 THR B CA 1
ATOM 1900 C C . THR B 1 98 ? 17.328 -12.531 -8.375 1 98.88 98 THR B C 1
ATOM 1902 O O . THR B 1 98 ? 16.203 -12.102 -8.656 1 98.88 98 THR B O 1
ATOM 1905 N N . ALA B 1 99 ? 17.547 -13.758 -8.023 1 98.94 99 ALA B N 1
ATOM 1906 C CA . ALA B 1 99 ? 16.453 -14.727 -8 1 98.94 99 ALA B CA 1
ATOM 1907 C C . ALA B 1 99 ? 15.406 -14.336 -6.965 1 98.94 99 ALA B C 1
ATOM 1909 O O . ALA B 1 99 ? 14.203 -14.445 -7.223 1 98.94 99 ALA B O 1
ATOM 1910 N N . LEU B 1 100 ? 15.875 -13.859 -5.824 1 98.94 100 LEU B N 1
ATOM 1911 C CA . LEU B 1 100 ? 14.961 -13.422 -4.773 1 98.94 100 LEU B CA 1
ATOM 1912 C C . LEU B 1 100 ? 14.227 -12.156 -5.188 1 98.94 100 LEU B C 1
ATOM 1914 O O . LEU B 1 100 ? 13.039 -12 -4.898 1 98.94 100 LEU B O 1
ATOM 1918 N N . GLN B 1 101 ? 14.93 -11.32 -5.93 1 98.94 101 GLN B N 1
ATOM 1919 C CA . GLN B 1 101 ? 14.281 -10.117 -6.438 1 98.94 101 GLN B CA 1
ATOM 1920 C C . GLN B 1 101 ? 13.195 -10.469 -7.453 1 98.94 101 GLN B C 1
ATOM 1922 O O . GLN B 1 101 ? 12.102 -9.906 -7.414 1 98.94 101 GLN B O 1
ATOM 1927 N N . ASN B 1 102 ? 13.508 -11.398 -8.258 1 98.94 102 ASN B N 1
ATOM 1928 C CA . ASN B 1 102 ? 12.492 -11.844 -9.211 1 98.94 102 ASN B CA 1
ATOM 1929 C C . ASN B 1 102 ? 11.312 -12.5 -8.5 1 98.94 102 ASN B C 1
ATOM 1931 O O . ASN B 1 102 ? 10.156 -12.281 -8.875 1 98.94 102 ASN B O 1
ATOM 1935 N N . GLY B 1 103 ? 11.617 -13.25 -7.449 1 98.94 103 GLY B N 1
ATOM 1936 C CA . GLY B 1 103 ? 10.555 -13.844 -6.652 1 98.94 103 GLY B CA 1
ATOM 1937 C C . GLY B 1 103 ? 9.672 -12.812 -5.973 1 98.94 103 GLY B C 1
ATOM 1938 O O . GLY B 1 103 ? 8.445 -12.969 -5.926 1 98.94 103 GLY B O 1
ATOM 1939 N N . LYS B 1 104 ? 10.281 -11.82 -5.535 1 98.94 104 LYS B N 1
ATOM 1940 C CA . LYS B 1 104 ? 9.539 -10.734 -4.902 1 98.94 104 LYS B CA 1
ATOM 1941 C C . LYS B 1 104 ? 8.641 -10.023 -5.91 1 98.94 104 LYS B C 1
ATOM 1943 O O . LYS B 1 104 ? 7.504 -9.672 -5.59 1 98.94 104 LYS B O 1
ATOM 1948 N N . ILE B 1 105 ? 9.148 -9.789 -7.086 1 98.94 105 ILE B N 1
ATOM 1949 C CA . ILE B 1 105 ? 8.367 -9.109 -8.117 1 98.94 105 ILE B CA 1
ATOM 1950 C C . ILE B 1 105 ? 7.152 -9.961 -8.477 1 98.94 105 ILE B C 1
ATOM 1952 O O . ILE B 1 105 ? 6.039 -9.445 -8.602 1 98.94 105 ILE B O 1
ATOM 1956 N N . LYS B 1 106 ? 7.297 -11.234 -8.57 1 99 106 LYS B N 1
ATOM 1957 C CA . LYS B 1 106 ? 6.168 -12.117 -8.82 1 99 106 LYS B CA 1
ATOM 1958 C C . LYS B 1 106 ? 5.156 -12.055 -7.68 1 99 106 LYS B C 1
ATOM 1960 O O . LYS B 1 106 ? 3.945 -12.039 -7.918 1 99 106 LYS B O 1
ATOM 1965 N N . ASN B 1 107 ? 5.633 -12.039 -6.438 1 98.94 107 ASN B N 1
ATOM 1966 C CA . ASN B 1 107 ? 4.758 -11.875 -5.277 1 98.94 107 ASN B CA 1
ATOM 1967 C C . ASN B 1 107 ? 3.994 -10.562 -5.324 1 98.94 107 ASN B C 1
ATOM 1969 O O . ASN B 1 107 ? 2.82 -10.5 -4.957 1 98.94 107 ASN B O 1
ATOM 1973 N N . LYS B 1 108 ? 4.637 -9.484 -5.805 1 98.94 108 LYS B N 1
ATOM 1974 C CA . LYS B 1 108 ? 3.977 -8.188 -5.926 1 98.94 108 LYS B CA 1
ATOM 1975 C C . LYS B 1 108 ? 2.863 -8.234 -6.969 1 98.94 108 LYS B C 1
ATOM 1977 O O . LYS B 1 108 ? 1.813 -7.609 -6.793 1 98.94 108 LYS B O 1
ATOM 1982 N N . VAL B 1 109 ? 3.131 -8.938 -8.039 1 98.94 109 VAL B N 1
ATOM 1983 C CA . VAL B 1 109 ? 2.072 -9.102 -9.031 1 98.94 109 VAL B CA 1
ATOM 1984 C C . VAL B 1 109 ? 0.884 -9.828 -8.398 1 98.94 109 VAL B C 1
ATOM 1986 O O . VAL B 1 109 ? -0.264 -9.406 -8.57 1 98.94 109 VAL B O 1
ATOM 1989 N N . LEU B 1 110 ? 1.134 -10.891 -7.602 1 98.94 110 LEU B N 1
ATOM 1990 C CA . LEU B 1 110 ? 0.078 -11.625 -6.918 1 98.94 110 LEU B CA 1
ATOM 1991 C C . LEU B 1 110 ? -0.695 -10.719 -5.969 1 98.94 110 LEU B C 1
ATOM 1993 O O . LEU B 1 110 ? -1.925 -10.656 -6.027 1 98.94 110 LEU B O 1
ATOM 1997 N N . LYS B 1 111 ? -0.009 -10 -5.184 1 98.75 111 LYS B N 1
ATOM 1998 C CA . LYS B 1 111 ? -0.569 -9.078 -4.195 1 98.75 111 LYS B CA 1
ATOM 1999 C C . LYS B 1 111 ? -1.458 -8.031 -4.859 1 98.75 111 LYS B C 1
ATOM 2001 O O . LYS B 1 111 ? -2.609 -7.844 -4.461 1 98.75 111 LYS B O 1
ATOM 2006 N N . LEU B 1 112 ? -0.911 -7.398 -5.875 1 98.88 112 LEU B N 1
ATOM 2007 C CA . LEU B 1 112 ? -1.596 -6.285 -6.523 1 98.88 112 LEU B CA 1
ATOM 2008 C C . LEU B 1 112 ? -2.773 -6.781 -7.355 1 98.88 112 LEU B C 1
ATOM 2010 O O . LEU B 1 112 ? -3.795 -6.094 -7.461 1 98.88 112 LEU B O 1
ATOM 2014 N N . PHE B 1 113 ? -2.662 -7.973 -7.879 1 98.88 113 PHE B N 1
ATOM 2015 C CA . PHE B 1 113 ? -3.787 -8.562 -8.594 1 98.88 113 PHE B CA 1
ATOM 2016 C C . PHE B 1 113 ? -4.965 -8.797 -7.652 1 98.88 113 PHE B C 1
ATOM 2018 O O . PHE B 1 113 ? -6.094 -8.406 -7.957 1 98.88 113 PHE B O 1
ATOM 2025 N N . ALA B 1 114 ? -4.66 -9.344 -6.508 1 97.94 114 ALA B N 1
ATOM 2026 C CA . ALA B 1 114 ? -5.699 -9.57 -5.504 1 97.94 114 ALA B CA 1
ATOM 2027 C C . ALA B 1 114 ? -6.305 -8.258 -5.027 1 97.94 114 ALA B C 1
ATOM 2029 O O . ALA B 1 114 ? -7.52 -8.156 -4.852 1 97.94 114 ALA B O 1
ATOM 2030 N N . GLU B 1 115 ? -5.48 -7.27 -4.84 1 96.94 115 GLU B N 1
ATOM 2031 C CA . GLU B 1 115 ? -5.945 -5.961 -4.391 1 96.94 115 GLU B CA 1
ATOM 2032 C C . GLU B 1 115 ? -6.871 -5.324 -5.422 1 96.94 115 GLU B C 1
ATOM 2034 O O . GLU B 1 115 ? -7.957 -4.848 -5.078 1 96.94 115 GLU B O 1
ATOM 2039 N N . VAL B 1 116 ? -6.48 -5.293 -6.625 1 98.06 116 VAL B N 1
ATOM 2040 C CA . VAL B 1 116 ? -7.281 -4.688 -7.684 1 98.06 116 VAL B CA 1
ATOM 2041 C C . VAL B 1 116 ? -8.609 -5.434 -7.82 1 98.06 116 VAL B C 1
ATOM 2043 O O . VAL B 1 116 ? -9.664 -4.812 -7.934 1 98.06 116 VAL B O 1
ATOM 2046 N N . GLN B 1 117 ? -8.539 -6.746 -7.738 1 97.81 117 GLN B N 1
ATOM 2047 C CA . GLN B 1 117 ? -9.773 -7.52 -7.828 1 97.81 117 GLN B CA 1
ATOM 2048 C C . GLN B 1 117 ? -10.711 -7.207 -6.66 1 97.81 117 GLN B C 1
ATOM 2050 O O . GLN B 1 117 ? -11.914 -7.02 -6.855 1 97.81 117 GLN B O 1
ATOM 2055 N N . ALA B 1 118 ? -10.18 -7.172 -5.48 1 94.25 118 ALA B N 1
ATOM 2056 C CA . ALA B 1 118 ? -10.992 -6.863 -4.312 1 94.25 118 ALA B CA 1
ATOM 2057 C C . ALA B 1 118 ? -11.648 -5.492 -4.449 1 94.25 118 ALA B C 1
ATOM 2059 O O . ALA B 1 118 ? -12.844 -5.336 -4.164 1 94.25 118 ALA B O 1
ATOM 2060 N N . LEU B 1 119 ? -10.898 -4.523 -4.945 1 94.31 119 LEU B N 1
ATOM 2061 C CA . LEU B 1 119 ? -11.406 -3.168 -5.129 1 94.31 119 LEU B CA 1
ATOM 2062 C C . LEU B 1 119 ? -12.484 -3.137 -6.211 1 94.31 119 LEU B C 1
ATOM 2064 O O . LEU B 1 119 ? -13.484 -2.426 -6.074 1 94.31 119 LEU B O 1
ATOM 2068 N N . GLN B 1 120 ? -12.305 -3.889 -7.211 1 96.88 120 GLN B N 1
ATOM 2069 C CA . GLN B 1 120 ? -13.289 -3.961 -8.281 1 96.88 120 GLN B CA 1
ATOM 2070 C C . GLN B 1 120 ? -14.578 -4.617 -7.797 1 96.88 120 GLN B C 1
ATOM 2072 O O . GLN B 1 120 ? -15.68 -4.199 -8.18 1 96.88 120 GLN B O 1
ATOM 2077 N N . ILE B 1 121 ? -14.43 -5.609 -7.012 1 94.06 121 ILE B N 1
ATOM 2078 C CA . ILE B 1 121 ? -15.594 -6.25 -6.418 1 94.06 121 ILE B CA 1
ATOM 2079 C C . ILE B 1 121 ? -16.344 -5.25 -5.539 1 94.06 121 ILE B C 1
ATOM 2081 O O . ILE B 1 121 ? -17.562 -5.113 -5.648 1 94.06 121 ILE B O 1
ATOM 2085 N N . GLN B 1 122 ? -15.617 -4.574 -4.742 1 90.75 122 GLN B N 1
ATOM 2086 C CA . GLN B 1 122 ? -16.234 -3.58 -3.871 1 90.75 122 GLN B CA 1
ATOM 2087 C C . GLN B 1 122 ? -16.938 -2.5 -4.688 1 90.75 122 GLN B C 1
ATOM 2089 O O . GLN B 1 122 ? -18.047 -2.082 -4.348 1 90.75 122 GLN B O 1
ATOM 2094 N N . LYS B 1 123 ? -16.297 -2.035 -5.727 1 92.44 123 LYS B N 1
ATOM 2095 C CA . LYS B 1 123 ? -16.922 -1.042 -6.602 1 92.44 123 LYS B CA 1
ATOM 2096 C C . LYS B 1 123 ? -18.219 -1.57 -7.199 1 92.44 123 LYS B C 1
ATOM 2098 O O . LYS B 1 123 ? -19.234 -0.874 -7.203 1 92.44 123 LYS B O 1
ATOM 2103 N N . ALA B 1 124 ? -18.172 -2.777 -7.656 1 94.62 124 ALA B N 1
ATOM 2104 C CA . ALA B 1 124 ? -19.359 -3.404 -8.234 1 94.62 124 ALA B CA 1
ATOM 2105 C C . ALA B 1 124 ? -20.484 -3.52 -7.199 1 94.62 124 ALA B C 1
ATOM 2107 O O . ALA B 1 124 ? -21.656 -3.541 -7.551 1 94.62 124 ALA B O 1
ATOM 2108 N N . GLN B 1 125 ? -20.109 -3.541 -5.945 1 91 125 GLN B N 1
ATOM 2109 C CA . GLN B 1 125 ? -21.062 -3.68 -4.852 1 91 125 GLN B CA 1
ATOM 2110 C C . GLN B 1 125 ? -21.453 -2.316 -4.297 1 91 125 GLN B C 1
ATOM 2112 O O . GLN B 1 125 ? -22.188 -2.234 -3.305 1 91 125 GLN B O 1
ATOM 2117 N N . GLY B 1 126 ? -20.828 -1.292 -4.84 1 86.88 126 GLY B N 1
ATOM 2118 C CA . GLY B 1 126 ? -21.391 0.01 -4.516 1 86.88 126 GLY B CA 1
ATOM 2119 C C . GLY B 1 126 ? -20.359 0.985 -3.979 1 86.88 126 GLY B C 1
ATOM 2120 O O . GLY B 1 126 ? -20.656 2.164 -3.777 1 86.88 126 GLY B O 1
ATOM 2121 N N . ALA B 1 127 ? -19.156 0.491 -3.732 1 82.38 127 ALA B N 1
ATOM 2122 C CA . ALA B 1 127 ? -18.125 1.386 -3.215 1 82.38 127 ALA B CA 1
ATOM 2123 C C . ALA B 1 127 ? -17.578 2.295 -4.316 1 82.38 127 ALA B C 1
ATOM 2125 O O . ALA B 1 127 ? -17.594 1.927 -5.492 1 82.38 127 ALA B O 1
ATOM 2126 N N . ASN B 1 128 ? -17.25 3.49 -3.91 1 83.62 128 ASN B N 1
ATOM 2127 C CA . ASN B 1 128 ? -16.594 4.418 -4.828 1 83.62 128 ASN B CA 1
ATOM 2128 C C . ASN B 1 128 ? -15.086 4.43 -4.625 1 83.62 128 ASN B C 1
ATOM 2130 O O . ASN B 1 128 ? -14.562 5.262 -3.887 1 83.62 128 ASN B O 1
ATOM 2134 N N . ASN B 1 129 ? -14.43 3.535 -5.324 1 86.81 129 ASN B N 1
ATOM 2135 C CA . ASN B 1 129 ? -12.992 3.387 -5.137 1 86.81 129 ASN B CA 1
ATOM 2136 C C . ASN B 1 129 ? -12.234 3.482 -6.461 1 86.81 129 ASN B C 1
ATOM 2138 O O . ASN B 1 129 ? -11.172 2.879 -6.621 1 86.81 129 ASN B O 1
ATOM 2142 N N . GLN B 1 130 ? -12.75 4.297 -7.398 1 89.69 130 GLN B N 1
ATOM 2143 C CA . GLN B 1 130 ? -12.164 4.297 -8.734 1 89.69 130 GLN B CA 1
ATOM 2144 C C . GLN B 1 130 ? -10.734 4.832 -8.703 1 89.69 130 GLN B C 1
ATOM 2146 O O . GLN B 1 130 ? -9.844 4.277 -9.352 1 89.69 130 GLN B O 1
ATOM 2151 N N . ALA B 1 131 ? -10.5 5.867 -7.988 1 86.31 131 ALA B N 1
ATOM 2152 C CA . ALA B 1 131 ? -9.164 6.449 -7.945 1 86.31 131 ALA B CA 1
ATOM 2153 C C . ALA B 1 131 ? -8.148 5.453 -7.395 1 86.31 131 ALA B C 1
ATOM 2155 O O . ALA B 1 131 ? -7.023 5.367 -7.891 1 86.31 131 ALA B O 1
ATOM 2156 N N . LYS B 1 132 ? -8.547 4.746 -6.367 1 89.69 132 LYS B N 1
ATOM 2157 C CA . LYS B 1 132 ? -7.66 3.74 -5.789 1 89.69 132 LYS B CA 1
ATOM 2158 C C . LYS B 1 132 ? -7.445 2.578 -6.754 1 89.69 132 LYS B C 1
ATOM 2160 O O . LYS B 1 132 ? -6.34 2.045 -6.859 1 89.69 132 LYS B O 1
ATOM 2165 N N . ILE B 1 133 ? -8.492 2.137 -7.488 1 95.44 133 ILE B N 1
ATOM 2166 C CA . ILE B 1 133 ? -8.359 1.097 -8.5 1 95.44 133 ILE B CA 1
ATOM 2167 C C . ILE B 1 133 ? -7.336 1.526 -9.555 1 95.44 133 ILE B C 1
ATOM 2169 O O . ILE B 1 133 ? -6.453 0.749 -9.922 1 95.44 133 ILE B O 1
ATOM 2173 N N . ASP B 1 134 ? -7.445 2.732 -9.945 1 94.38 134 ASP B N 1
ATOM 2174 C CA . ASP B 1 134 ? -6.531 3.23 -10.969 1 94.38 134 ASP B CA 1
ATOM 2175 C C . ASP B 1 134 ? -5.086 3.217 -10.469 1 94.38 134 ASP B C 1
ATOM 2177 O O . ASP B 1 134 ? -4.18 2.779 -11.18 1 94.38 134 ASP B O 1
ATOM 2181 N N . GLN B 1 135 ? -4.914 3.637 -9.32 1 92.88 135 GLN B N 1
ATOM 2182 C CA . GLN B 1 135 ? -3.58 3.691 -8.727 1 92.88 135 GLN B CA 1
ATOM 2183 C C . GLN B 1 135 ? -2.979 2.295 -8.594 1 92.88 135 GLN B C 1
ATOM 2185 O O . GLN B 1 135 ? -1.839 2.062 -9.008 1 92.88 135 GLN B O 1
ATOM 2190 N N . GLU B 1 136 ? -3.771 1.424 -8 1 97.62 136 GLU B N 1
ATOM 2191 C CA . GLU B 1 136 ? -3.256 0.078 -7.77 1 97.62 136 GLU B CA 1
ATOM 2192 C C . GLU B 1 136 ? -3.076 -0.679 -9.086 1 97.62 136 GLU B C 1
ATOM 2194 O O . GLU B 1 136 ? -2.162 -1.495 -9.219 1 97.62 136 GLU B O 1
ATOM 2199 N N . THR B 1 137 ? -3.891 -0.385 -10.07 1 98.5 137 THR B N 1
ATOM 2200 C CA . THR B 1 137 ? -3.736 -0.982 -11.391 1 98.5 137 THR B CA 1
ATOM 2201 C C . THR B 1 137 ? -2.438 -0.518 -12.047 1 98.5 137 THR B C 1
ATOM 2203 O O . THR B 1 137 ? -1.751 -1.305 -12.703 1 98.5 137 THR B O 1
ATOM 2206 N N . THR B 1 138 ? -2.133 0.709 -11.852 1 97.31 138 THR B N 1
ATOM 2207 C CA . THR B 1 138 ? -0.867 1.213 -12.375 1 97.31 138 THR B CA 1
ATOM 2208 C C . THR B 1 138 ? 0.31 0.471 -11.75 1 97.31 138 THR B C 1
ATOM 2210 O O . THR B 1 138 ? 1.226 0.042 -12.453 1 97.31 138 THR B O 1
ATOM 2213 N N . LYS B 1 139 ? 0.303 0.232 -10.422 1 97.44 139 LYS B N 1
ATOM 2214 C CA . LYS B 1 139 ? 1.347 -0.521 -9.734 1 97.44 139 LYS B CA 1
ATOM 2215 C C . LYS B 1 139 ? 1.411 -1.96 -10.242 1 97.44 139 LYS B C 1
ATOM 2217 O O . LYS B 1 139 ? 2.498 -2.504 -10.445 1 97.44 139 LYS B O 1
ATOM 2222 N N . LEU B 1 140 ? 0.248 -2.512 -10.438 1 98.88 140 LEU B N 1
ATOM 2223 C CA . LEU B 1 140 ? 0.175 -3.869 -10.969 1 98.88 140 LEU B CA 1
ATOM 2224 C C . LEU B 1 140 ? 0.847 -3.959 -12.336 1 98.88 140 LEU B C 1
ATOM 2226 O O . LEU B 1 140 ? 1.716 -4.809 -12.547 1 98.88 140 LEU B O 1
ATOM 2230 N N . ASN B 1 141 ? 0.501 -3.072 -13.18 1 98.81 141 ASN B N 1
ATOM 2231 C CA . ASN B 1 141 ? 1.044 -3.08 -14.539 1 98.81 141 ASN B CA 1
ATOM 2232 C C . ASN B 1 141 ? 2.555 -2.869 -14.539 1 98.81 141 ASN B C 1
ATOM 2234 O O . ASN B 1 141 ? 3.273 -3.488 -15.328 1 98.81 141 ASN B O 1
ATOM 2238 N N . ASN B 1 142 ? 3.02 -2.02 -13.68 1 98.56 142 ASN B N 1
ATOM 2239 C CA . ASN B 1 142 ? 4.457 -1.815 -13.562 1 98.56 142 ASN B CA 1
ATOM 2240 C C . ASN B 1 142 ? 5.176 -3.098 -13.141 1 98.56 142 ASN B C 1
ATOM 2242 O O . ASN B 1 142 ? 6.215 -3.443 -13.703 1 98.56 142 ASN B O 1
ATOM 2246 N N . ASN B 1 143 ? 4.609 -3.777 -12.203 1 98.94 143 ASN B N 1
ATOM 2247 C CA . ASN B 1 143 ? 5.258 -4.988 -11.719 1 98.94 143 ASN B CA 1
ATOM 2248 C C . ASN B 1 143 ? 5.137 -6.133 -12.719 1 98.94 143 ASN B C 1
ATOM 2250 O O . ASN B 1 143 ? 6.043 -6.961 -12.836 1 98.94 143 ASN B O 1
ATOM 2254 N N . ILE B 1 144 ? 4.09 -6.172 -13.5 1 98.94 144 ILE B N 1
ATOM 2255 C CA . ILE B 1 144 ? 3.973 -7.113 -14.609 1 98.94 144 ILE B CA 1
ATOM 2256 C C . ILE B 1 144 ? 5.078 -6.852 -15.633 1 98.94 144 ILE B C 1
ATOM 2258 O O . ILE B 1 144 ? 5.719 -7.789 -16.109 1 98.94 144 ILE B O 1
ATOM 2262 N N . ALA B 1 145 ? 5.277 -5.598 -15.898 1 98.94 145 ALA B N 1
ATOM 2263 C CA . ALA B 1 145 ? 6.316 -5.23 -16.859 1 98.94 145 ALA B CA 1
ATOM 2264 C C . ALA B 1 145 ? 7.699 -5.641 -16.344 1 98.94 145 ALA B C 1
ATOM 2266 O O . ALA B 1 145 ? 8.516 -6.152 -17.109 1 98.94 145 ALA B O 1
ATOM 2267 N N . LEU B 1 146 ? 8 -5.43 -15.086 1 98.94 146 LEU B N 1
ATOM 2268 C CA . LEU B 1 146 ? 9.281 -5.824 -14.5 1 98.94 146 LEU B CA 1
ATOM 2269 C C . LEU B 1 146 ? 9.453 -7.34 -14.555 1 98.94 146 LEU B C 1
ATOM 2271 O O . LEU B 1 146 ? 10.555 -7.832 -14.836 1 98.94 146 LEU B O 1
ATOM 2275 N N . ASP B 1 147 ? 8.367 -8.078 -14.273 1 98.94 147 ASP B N 1
ATOM 2276 C CA . ASP B 1 147 ? 8.414 -9.531 -14.367 1 98.94 147 ASP B CA 1
ATOM 2277 C C . ASP B 1 147 ? 8.727 -9.984 -15.797 1 98.94 147 ASP B C 1
ATOM 2279 O O . ASP B 1 147 ? 9.562 -10.867 -16 1 98.94 147 ASP B O 1
ATOM 2283 N N . LYS B 1 148 ? 8.07 -9.391 -16.75 1 98.94 148 LYS B N 1
ATOM 2284 C CA . LYS B 1 148 ? 8.281 -9.742 -18.156 1 98.94 148 LYS B CA 1
ATOM 2285 C C . LYS B 1 148 ? 9.695 -9.398 -18.594 1 98.94 148 LYS B C 1
ATOM 2287 O O . LYS B 1 148 ? 10.297 -10.125 -19.391 1 98.94 148 LYS B O 1
ATOM 2292 N N . LYS B 1 149 ? 10.242 -8.297 -18.125 1 98.88 149 LYS B N 1
ATOM 2293 C CA . LYS B 1 149 ? 11.609 -7.906 -18.469 1 98.88 149 LYS B CA 1
ATOM 2294 C C . LYS B 1 149 ? 12.617 -8.93 -17.969 1 98.88 149 LYS B C 1
ATOM 2296 O O . LYS B 1 149 ? 13.672 -9.125 -18.578 1 98.88 149 LYS B O 1
ATOM 2301 N N . ALA B 1 150 ? 12.25 -9.625 -16.938 1 98.88 150 ALA B N 1
ATOM 2302 C CA . ALA B 1 150 ? 13.141 -10.617 -16.328 1 98.88 150 ALA B CA 1
ATOM 2303 C C . ALA B 1 150 ? 12.82 -12.023 -16.844 1 98.88 150 ALA B C 1
ATOM 2305 O O . ALA B 1 150 ? 13.289 -13.016 -16.281 1 98.88 150 ALA B O 1
ATOM 2306 N N . ALA B 1 151 ? 12.031 -12.109 -17.922 1 98.88 151 ALA B N 1
ATOM 2307 C CA . ALA B 1 151 ? 11.578 -13.406 -18.438 1 98.88 151 ALA B CA 1
ATOM 2308 C C . ALA B 1 151 ? 12.766 -14.344 -18.672 1 98.88 151 ALA B C 1
ATOM 2310 O O . ALA B 1 151 ? 13.773 -13.945 -19.25 1 98.88 151 ALA B O 1
ATOM 2311 N N . GLY B 1 152 ? 12.641 -15.461 -18.125 1 98.88 152 GLY B N 1
ATOM 2312 C CA . GLY B 1 152 ? 13.648 -16.484 -18.328 1 98.88 152 GLY B CA 1
ATOM 2313 C C . GLY B 1 152 ? 14.656 -16.562 -17.203 1 98.88 152 GLY B C 1
ATOM 2314 O O . GLY B 1 152 ? 15.383 -17.547 -17.078 1 98.88 152 GLY B O 1
ATOM 2315 N N . GLN B 1 153 ? 14.75 -15.602 -16.344 1 98.94 153 GLN B N 1
ATOM 2316 C CA . GLN B 1 153 ? 15.664 -15.617 -15.203 1 98.94 153 GLN B CA 1
ATOM 2317 C C . GLN B 1 153 ? 15.078 -16.422 -14.047 1 98.94 153 GLN B C 1
ATOM 2319 O O . GLN B 1 153 ? 13.859 -16.578 -13.945 1 98.94 153 GLN B O 1
ATOM 2324 N N . ALA B 1 154 ? 15.891 -16.844 -13.195 1 98.88 154 ALA B N 1
ATOM 2325 C CA . ALA B 1 154 ? 15.477 -17.609 -12.016 1 98.88 154 ALA B CA 1
ATOM 2326 C C . ALA B 1 154 ? 14.703 -16.719 -11.039 1 98.88 154 ALA B C 1
ATOM 2328 O O . ALA B 1 154 ? 15.047 -15.547 -10.844 1 98.88 154 ALA B O 1
ATOM 2329 N N . ALA B 1 155 ? 13.719 -17.281 -10.492 1 98.94 155 ALA B N 1
ATOM 2330 C CA . ALA B 1 155 ? 12.977 -16.688 -9.383 1 98.94 155 ALA B CA 1
ATOM 2331 C C . ALA B 1 155 ? 12.961 -17.625 -8.18 1 98.94 155 ALA B C 1
ATOM 2333 O O . ALA B 1 155 ? 12.797 -18.844 -8.336 1 98.94 155 ALA B O 1
ATOM 2334 N N . GLN B 1 156 ? 13.102 -17.062 -7.031 1 98.88 156 GLN B N 1
ATOM 2335 C CA . GLN B 1 156 ? 13.156 -17.859 -5.812 1 98.88 156 GLN B CA 1
ATOM 2336 C C . GLN B 1 156 ? 12.172 -17.344 -4.766 1 98.88 156 GLN B C 1
ATOM 2338 O O . GLN B 1 156 ? 12.133 -16.141 -4.484 1 98.88 156 GLN B O 1
ATOM 2343 N N . THR B 1 157 ? 11.445 -18.266 -4.242 1 98.81 157 THR B N 1
ATOM 2344 C CA . THR B 1 157 ? 10.469 -17.938 -3.201 1 98.81 157 THR B CA 1
ATOM 2345 C C . THR B 1 157 ? 11.141 -17.906 -1.83 1 98.81 157 THR B C 1
ATOM 2347 O O . THR B 1 157 ? 12.352 -18.109 -1.719 1 98.81 157 THR B O 1
ATOM 2350 N N . VAL B 1 158 ? 10.336 -17.469 -0.88 1 98.81 158 VAL B N 1
ATOM 2351 C CA . VAL B 1 158 ? 10.711 -17.516 0.529 1 98.81 158 VAL B CA 1
ATOM 2352 C C . VAL B 1 158 ? 9.727 -18.391 1.303 1 98.81 158 VAL B C 1
ATOM 2354 O O . VAL B 1 158 ? 8.617 -18.641 0.833 1 98.81 158 VAL B O 1
ATOM 2357 N N . THR B 1 159 ? 10.164 -18.859 2.467 1 97.44 159 THR B N 1
ATOM 2358 C CA . THR B 1 159 ? 9.242 -19.484 3.412 1 97.44 159 THR B CA 1
ATOM 2359 C C . THR B 1 159 ? 8.602 -18.438 4.316 1 97.44 159 THR B C 1
ATOM 2361 O O . THR B 1 159 ? 9.297 -17.562 4.859 1 97.44 159 THR B O 1
ATOM 2364 N N . PHE B 1 160 ? 7.266 -18.562 4.367 1 97.56 160 PHE B N 1
ATOM 2365 C CA . PHE B 1 160 ? 6.52 -17.625 5.203 1 97.56 160 PHE B CA 1
ATOM 2366 C C . PHE B 1 160 ? 5.266 -18.297 5.766 1 97.56 160 PHE B C 1
ATOM 2368 O O . PHE B 1 160 ? 4.434 -18.797 5.012 1 97.56 160 PHE B O 1
ATOM 2375 N N . THR B 1 161 ? 5.078 -18.312 7.078 1 92.31 161 THR B N 1
ATOM 2376 C CA . THR B 1 161 ? 3.975 -19.031 7.715 1 92.31 161 THR B CA 1
ATOM 2377 C C . THR B 1 161 ? 2.979 -18.047 8.32 1 92.31 161 THR B C 1
ATOM 2379 O O . THR B 1 161 ? 1.999 -18.453 8.953 1 92.31 161 THR B O 1
ATOM 2382 N N . GLY B 1 162 ? 3.057 -16.906 8.023 1 76.38 162 GLY B N 1
ATOM 2383 C CA . GLY B 1 162 ? 2.129 -15.938 8.586 1 76.38 162 GLY B CA 1
ATOM 2384 C C . GLY B 1 162 ? 2.49 -15.516 10 1 76.38 162 GLY B C 1
ATOM 2385 O O . GLY B 1 162 ? 3.562 -15.859 10.5 1 76.38 162 GLY B O 1
ATOM 2386 N N . LYS B 1 163 ? 2.584 -14.773 10.797 1 61.84 163 LYS B N 1
ATOM 2387 C CA . LYS B 1 163 ? 2.463 -14.164 12.117 1 61.84 163 LYS B CA 1
ATOM 2388 C C . LYS B 1 163 ? 3.316 -12.906 12.219 1 61.84 163 LYS B C 1
ATOM 2390 O O . LYS B 1 163 ? 4.289 -12.75 11.477 1 61.84 163 LYS B O 1
#